Protein AF-A0A917KDD0-F1 (afdb_monomer)

Secondary structure (DSSP, 8-state):
--TTS------S-SSHHHHHHHHHHHHHHHHHHHHHHHHT--EEEEEEEETTTTEEEE---EE--TT-SS---STTSGGGG--TTEEEEEEEEEE--SEETTEEP-TTS--THHHHHHHHHT--EEEEETTSEEEEEE--SS-EE-TTT--EETT---EEEEEEE-----TT-GGGG---PPTTB--

Organism: NCBI:txid287609

Radius of gyration: 16.82 Å; Cα contacts (8 Å, |Δi|>4): 348; chains: 1; bounding box: 44×38×47 Å

Nearest PDB structures (foldseek):
  5ld9-assembly1_A  TM=6.126E-01  e=2.949E-02  Pyrococcus furiosus DSM 3638
  6y4l-assembly1_B  TM=5.083E-01  e=1.667E-01  Homo sapiens
  8s9s-assembly1_8  TM=5.183E-01  e=2.450E-01  Homo sapiens
  7ado-assembly1_H  TM=5.393E-01  e=4.653E-01  Homo sapiens
  4q60-assembly1_A  TM=4.392E-01  e=6.056E+00  Burkholderia multivorans ATCC 17616

Structure (mmCIF, N/CA/C/O backbone):
data_AF-A0A917KDD0-F1
#
_entry.id   AF-A0A917KDD0-F1
#
loop_
_atom_site.group_PDB
_atom_site.id
_atom_site.type_symbol
_atom_site.label_atom_id
_atom_site.label_alt_id
_atom_site.label_comp_id
_atom_site.label_asym_id
_atom_site.label_entity_id
_atom_site.label_seq_id
_atom_site.pdbx_PDB_ins_code
_atom_site.Cartn_x
_atom_site.Cartn_y
_atom_site.Cartn_z
_atom_site.occupancy
_atom_site.B_iso_or_equiv
_atom_site.auth_seq_id
_atom_site.auth_comp_id
_atom_site.auth_asym_id
_atom_site.auth_atom_id
_atom_site.pdbx_PDB_model_num
ATOM 1 N N . MET A 1 1 ? -19.609 -19.521 -15.985 1.00 36.41 1 MET A N 1
ATOM 2 C CA . MET A 1 1 ? -18.411 -19.112 -15.227 1.00 36.41 1 MET A CA 1
ATOM 3 C C . MET A 1 1 ? -17.885 -20.380 -14.592 1.00 36.41 1 MET A C 1
ATOM 5 O O . MET A 1 1 ? -18.627 -20.978 -13.831 1.00 36.41 1 MET A O 1
ATOM 9 N N . SER A 1 2 ? -16.738 -20.889 -15.033 1.00 34.19 2 SER A N 1
ATOM 10 C CA . SER A 1 2 ? -16.133 -22.084 -14.436 1.00 34.19 2 SER A CA 1
ATOM 11 C C . SER A 1 2 ? -15.295 -21.666 -13.234 1.00 34.19 2 SER A C 1
ATOM 13 O O . SER A 1 2 ? -14.430 -20.804 -13.367 1.00 34.19 2 SER A O 1
ATOM 15 N N . ASP A 1 3 ? -15.561 -22.290 -12.090 1.00 37.78 3 ASP A N 1
ATOM 16 C CA . ASP A 1 3 ? -14.946 -22.080 -10.770 1.00 37.78 3 ASP A CA 1
ATOM 17 C C . ASP A 1 3 ? -13.456 -22.495 -10.685 1.00 37.78 3 ASP A C 1
ATOM 19 O O . ASP A 1 3 ? -13.006 -22.997 -9.660 1.00 37.78 3 ASP A O 1
ATOM 23 N N . ALA A 1 4 ? -12.678 -22.335 -11.761 1.00 32.44 4 ALA A N 1
ATOM 24 C CA . ALA A 1 4 ? -11.347 -22.937 -11.892 1.00 32.44 4 ALA A CA 1
ATOM 25 C C . ALA A 1 4 ? -10.152 -21.966 -11.779 1.00 32.44 4 ALA A C 1
ATOM 27 O O . ALA A 1 4 ? -9.032 -22.446 -11.670 1.00 32.44 4 ALA A O 1
ATOM 28 N N . ASP A 1 5 ? -10.360 -20.643 -11.730 1.00 36.09 5 ASP A N 1
ATOM 29 C CA . ASP A 1 5 ? -9.251 -19.657 -11.724 1.00 36.09 5 ASP A CA 1
ATOM 30 C C . ASP A 1 5 ? -9.151 -18.806 -10.444 1.00 36.09 5 ASP A C 1
ATOM 32 O O . ASP A 1 5 ? -8.363 -17.862 -10.364 1.00 36.09 5 ASP A O 1
ATOM 36 N N . ALA A 1 6 ? -9.930 -19.125 -9.411 1.00 40.34 6 ALA A N 1
ATOM 37 C CA . ALA A 1 6 ? -9.736 -18.551 -8.086 1.00 40.34 6 ALA A CA 1
ATOM 38 C C . ALA A 1 6 ? -8.871 -19.509 -7.265 1.00 40.34 6 ALA A C 1
ATOM 4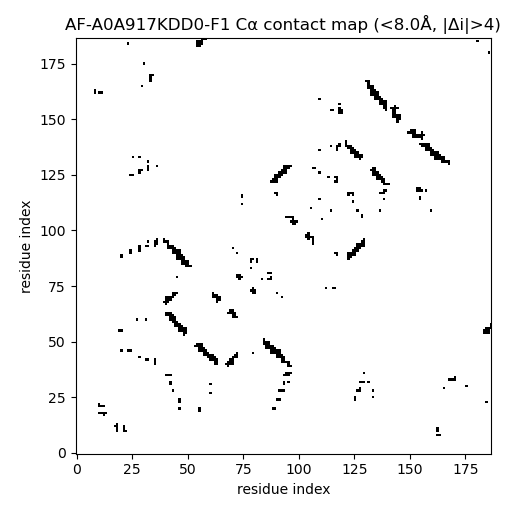0 O O . ALA A 1 6 ? -9.381 -20.294 -6.469 1.00 40.34 6 ALA A O 1
ATOM 41 N N . GLU A 1 7 ? -7.551 -19.443 -7.442 1.00 41.75 7 GLU A N 1
ATOM 42 C CA . GLU A 1 7 ? -6.644 -19.788 -6.347 1.00 41.75 7 GLU A CA 1
ATOM 43 C C . GLU A 1 7 ? -7.105 -18.925 -5.163 1.00 41.75 7 GLU A C 1
ATOM 45 O O . GLU A 1 7 ? -6.946 -17.701 -5.171 1.00 41.75 7 GLU A O 1
ATOM 50 N N . PHE A 1 8 ? -7.865 -19.521 -4.239 1.00 50.22 8 PHE A N 1
ATOM 51 C CA . PHE A 1 8 ? -8.518 -18.785 -3.165 1.00 50.22 8 PHE A CA 1
ATOM 52 C C . PHE A 1 8 ? -7.424 -18.213 -2.273 1.00 50.22 8 PHE A C 1
ATOM 54 O O . PHE A 1 8 ? -6.887 -18.902 -1.406 1.00 50.22 8 PHE A O 1
ATOM 61 N N . HIS A 1 9 ? -7.096 -16.945 -2.507 1.00 65.38 9 HIS A N 1
ATOM 62 C CA . HIS A 1 9 ? -6.247 -16.162 -1.632 1.00 65.38 9 HIS A CA 1
ATOM 63 C C . HIS A 1 9 ? -6.856 -16.183 -0.230 1.00 65.38 9 HIS A C 1
ATOM 65 O O . HIS A 1 9 ? -7.873 -15.532 0.023 1.00 65.38 9 HIS A O 1
ATOM 71 N N . GLN A 1 10 ? -6.274 -16.975 0.670 1.00 70.75 10 GLN A N 1
ATOM 72 C CA . GLN A 1 10 ? -6.624 -16.927 2.081 1.00 70.75 10 GLN A CA 1
ATOM 73 C C . GLN A 1 10 ? -5.976 -15.680 2.674 1.00 70.75 10 GLN A C 1
ATOM 75 O O . GLN A 1 10 ? -4.744 -15.578 2.629 1.00 70.75 10 GLN A O 1
ATOM 80 N N . PRO A 1 11 ? -6.766 -14.745 3.233 1.00 77.06 11 PRO A N 1
ATOM 81 C CA . PRO A 1 11 ? -6.194 -13.520 3.736 1.00 77.06 11 PRO A CA 1
ATOM 82 C C . PRO A 1 11 ? -5.139 -13.791 4.805 1.00 77.06 11 PRO A C 1
ATOM 84 O O . PRO A 1 11 ? -5.366 -14.593 5.711 1.00 77.06 11 PRO A O 1
ATOM 87 N N . LYS A 1 12 ? -4.003 -13.093 4.744 1.00 80.44 12 LYS A N 1
ATOM 88 C CA . LYS A 1 12 ? -2.999 -13.145 5.821 1.00 80.44 12 LYS A CA 1
ATOM 89 C C . LYS A 1 12 ? -3.454 -12.367 7.056 1.00 80.44 12 LYS A C 1
ATOM 91 O O . LYS A 1 12 ? -2.883 -12.501 8.133 1.00 80.44 12 LYS A O 1
ATOM 96 N N . ALA A 1 13 ? -4.483 -11.531 6.916 1.00 80.88 13 ALA A N 1
ATOM 97 C CA . ALA A 1 13 ? -5.017 -10.733 8.006 1.00 80.88 13 ALA A CA 1
ATOM 98 C C . ALA A 1 13 ? -5.809 -11.602 8.985 1.00 80.88 13 ALA A C 1
ATOM 100 O O . ALA A 1 13 ? -6.642 -12.409 8.586 1.00 80.88 13 ALA A O 1
ATOM 101 N N . THR A 1 14 ? -5.599 -11.374 10.279 1.00 82.25 14 THR A N 1
ATOM 102 C CA . THR A 1 14 ? -6.240 -12.144 11.356 1.00 82.25 14 THR A CA 1
ATOM 103 C C . THR A 1 14 ? -7.586 -11.566 11.800 1.00 82.25 14 THR A C 1
ATOM 105 O O . THR A 1 14 ? -8.304 -12.193 12.576 1.00 82.25 14 THR A O 1
ATOM 108 N N . THR A 1 15 ? -7.962 -10.380 11.307 1.00 85.94 15 THR A N 1
ATOM 109 C CA . THR A 1 15 ? -9.224 -9.702 11.640 1.00 85.94 15 THR A CA 1
ATOM 110 C C . THR A 1 15 ? -10.120 -9.542 10.414 1.00 85.94 15 THR A C 1
ATOM 112 O O . THR A 1 15 ? -9.649 -9.469 9.279 1.00 85.94 15 THR A O 1
ATOM 115 N N . LYS A 1 16 ? -11.437 -9.422 10.635 1.00 85.56 16 LYS A N 1
ATOM 116 C CA . LYS A 1 16 ? -12.408 -9.173 9.554 1.00 85.56 16 LYS A CA 1
ATOM 117 C C . LYS A 1 16 ? -12.161 -7.835 8.843 1.00 85.56 16 LYS A C 1
ATOM 119 O O . LYS A 1 16 ? -12.331 -7.762 7.630 1.00 85.56 16 LYS A O 1
ATOM 124 N N . GLU A 1 17 ? -11.767 -6.790 9.577 1.00 89.12 17 GLU A N 1
ATOM 125 C CA . GLU A 1 17 ? -11.371 -5.498 8.990 1.00 89.12 17 GLU A CA 1
ATOM 126 C C . GLU A 1 17 ? -10.109 -5.667 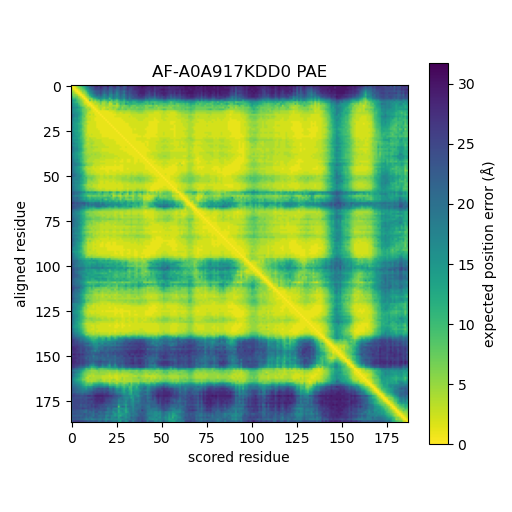8.140 1.00 89.12 17 GLU A C 1
ATOM 128 O O . GLU A 1 17 ? -10.120 -5.315 6.963 1.00 89.12 17 GLU A O 1
ATOM 133 N N . GLY A 1 18 ? -9.070 -6.305 8.685 1.00 88.19 18 GLY A N 1
ATOM 134 C CA . GLY A 1 18 ? -7.823 -6.542 7.963 1.00 88.19 18 GLY A CA 1
ATOM 135 C C . GLY A 1 18 ? -8.015 -7.373 6.691 1.00 88.19 18 GLY A C 1
ATOM 136 O O . GLY A 1 18 ? -7.420 -7.059 5.667 1.00 88.19 18 GLY A O 1
ATOM 137 N N . ALA A 1 19 ? -8.897 -8.377 6.705 1.00 87.38 19 ALA A N 1
ATOM 138 C CA . ALA A 1 19 ? -9.204 -9.166 5.512 1.00 87.38 19 ALA A CA 1
ATOM 139 C C . ALA A 1 19 ? -9.875 -8.325 4.410 1.00 87.38 19 ALA A C 1
ATOM 141 O O . ALA A 1 19 ? -9.581 -8.503 3.229 1.00 87.38 19 ALA A O 1
ATOM 142 N N . ARG A 1 20 ? -10.747 -7.375 4.783 1.00 89.50 20 ARG A N 1
ATOM 143 C CA . ARG A 1 20 ? -11.353 -6.429 3.828 1.00 89.50 20 ARG A CA 1
ATOM 144 C C . ARG A 1 20 ? -10.323 -5.446 3.275 1.00 89.50 20 ARG A C 1
ATOM 146 O O . ARG A 1 20 ? -10.362 -5.150 2.086 1.00 89.50 20 ARG A O 1
ATOM 153 N N . VAL A 1 21 ? -9.414 -4.964 4.121 1.00 92.44 21 VAL A N 1
ATOM 154 C CA . VAL A 1 21 ? -8.313 -4.076 3.723 1.00 92.44 21 VAL A CA 1
ATOM 155 C C . VAL A 1 21 ? -7.376 -4.780 2.741 1.00 92.44 21 VAL A C 1
ATOM 157 O O . VAL A 1 21 ? -7.074 -4.226 1.690 1.00 92.44 21 VAL A O 1
ATOM 160 N N . GLU A 1 22 ? -6.980 -6.019 3.027 1.00 92.38 22 GLU A N 1
ATOM 161 C CA . GLU A 1 22 ? -6.133 -6.809 2.130 1.00 92.38 22 GLU A CA 1
ATOM 162 C C . GLU A 1 22 ? -6.819 -7.084 0.787 1.00 92.38 22 GLU A C 1
ATOM 164 O O . GLU A 1 22 ? -6.211 -6.911 -0.268 1.00 92.38 22 GLU A O 1
ATOM 169 N N . ALA A 1 23 ? -8.107 -7.440 0.800 1.00 88.50 23 ALA A N 1
ATOM 170 C CA . ALA A 1 23 ? -8.878 -7.613 -0.428 1.00 88.50 23 ALA A CA 1
ATOM 171 C C . ALA A 1 23 ? -8.951 -6.315 -1.254 1.00 88.50 23 ALA A C 1
ATOM 173 O O . ALA A 1 23 ? -8.828 -6.363 -2.480 1.00 88.50 23 ALA A O 1
ATOM 174 N N . ALA A 1 24 ? -9.108 -5.160 -0.598 1.00 89.94 24 ALA A N 1
ATOM 175 C CA . ALA A 1 24 ? -9.089 -3.855 -1.253 1.00 89.94 24 ALA A CA 1
ATOM 176 C C . ALA A 1 24 ? -7.714 -3.541 -1.864 1.00 89.94 24 ALA A C 1
ATOM 178 O O . ALA A 1 24 ? -7.652 -3.113 -3.015 1.00 89.94 24 ALA A O 1
ATOM 179 N N . ALA A 1 25 ? -6.622 -3.806 -1.139 1.00 92.56 25 ALA A N 1
ATOM 180 C CA . ALA A 1 25 ? -5.258 -3.606 -1.625 1.00 92.56 25 ALA A CA 1
ATOM 181 C C . ALA A 1 25 ? -4.950 -4.491 -2.836 1.00 92.56 25 ALA A C 1
ATOM 183 O O . ALA A 1 25 ? -4.489 -3.994 -3.863 1.00 92.56 25 ALA A O 1
ATOM 184 N N . ILE A 1 26 ? -5.281 -5.784 -2.753 1.00 90.00 26 ILE A N 1
ATOM 185 C CA . ILE A 1 26 ? -5.147 -6.716 -3.874 1.00 90.00 26 ILE A CA 1
ATOM 186 C C . ILE A 1 26 ? -5.944 -6.208 -5.069 1.00 90.00 26 ILE A C 1
ATOM 188 O O . ILE A 1 26 ? -5.407 -6.124 -6.169 1.00 90.00 26 ILE A O 1
ATOM 192 N N . PHE A 1 27 ? -7.211 -5.842 -4.870 1.00 87.00 27 PHE A N 1
ATOM 193 C CA . PHE A 1 27 ? -8.038 -5.309 -5.945 1.00 87.00 27 PHE A CA 1
ATOM 194 C C . PHE A 1 27 ? -7.376 -4.091 -6.599 1.00 87.00 27 PHE A C 1
ATOM 196 O O . PHE A 1 27 ? -7.167 -4.097 -7.807 1.00 87.00 27 PHE A O 1
ATOM 203 N N . LEU A 1 28 ? -6.986 -3.085 -5.821 1.00 89.62 28 LEU A N 1
ATOM 204 C CA . LEU A 1 28 ? -6.342 -1.866 -6.310 1.00 89.62 28 LEU A CA 1
ATOM 205 C C . LEU A 1 28 ? -5.076 -2.156 -7.121 1.00 89.62 28 LEU A C 1
ATOM 207 O O . LEU A 1 28 ? -4.980 -1.753 -8.280 1.00 89.62 28 LEU A O 1
ATOM 211 N N . LEU A 1 29 ? -4.148 -2.918 -6.545 1.00 90.88 29 LEU A N 1
ATOM 212 C CA . LEU A 1 29 ? -2.859 -3.244 -7.150 1.00 90.88 29 LEU A CA 1
ATOM 213 C C . LEU A 1 29 ? -3.002 -4.023 -8.462 1.00 90.88 29 LEU A C 1
ATOM 215 O O . LEU A 1 29 ? -2.351 -3.690 -9.455 1.00 90.88 29 LEU A O 1
ATOM 219 N N . ARG A 1 30 ? -3.916 -5.002 -8.501 1.00 86.81 30 ARG A N 1
ATOM 220 C CA . ARG A 1 30 ? -4.221 -5.790 -9.708 1.00 86.81 30 ARG A CA 1
ATOM 221 C C . ARG A 1 30 ? -4.627 -4.925 -10.894 1.00 86.81 30 ARG A C 1
ATOM 223 O O . ARG A 1 30 ? -4.324 -5.280 -12.029 1.00 86.81 30 ARG A O 1
ATOM 230 N N . HIS A 1 31 ? -5.322 -3.819 -10.641 1.00 83.62 31 HIS A N 1
ATOM 231 C CA . HIS A 1 31 ? -5.842 -2.964 -11.705 1.00 83.62 31 HIS A CA 1
ATOM 232 C C . HIS A 1 31 ? -4.815 -1.951 -12.210 1.00 83.62 31 HIS A C 1
ATOM 234 O O . HIS A 1 31 ? -4.899 -1.544 -13.364 1.00 83.62 31 HIS A O 1
ATOM 240 N N . ILE A 1 32 ? -3.845 -1.552 -11.385 1.00 87.19 32 ILE A N 1
ATOM 241 C CA . ILE A 1 32 ? -2.917 -0.466 -11.730 1.00 87.19 32 ILE A CA 1
ATOM 242 C C . ILE A 1 32 ? -1.544 -0.947 -12.198 1.00 87.19 32 ILE A C 1
ATOM 244 O O . ILE A 1 32 ? -0.877 -0.219 -12.932 1.00 87.19 32 ILE A O 1
ATOM 248 N N . ILE A 1 33 ? -1.121 -2.167 -11.841 1.00 87.44 33 ILE A N 1
ATOM 249 C CA . ILE A 1 33 ? 0.246 -2.637 -12.117 1.00 87.44 33 ILE A CA 1
ATOM 250 C C . ILE A 1 33 ? 0.587 -2.666 -13.614 1.00 87.44 33 ILE A C 1
ATOM 252 O O . ILE A 1 33 ? 1.689 -2.290 -14.003 1.00 87.44 33 ILE A O 1
ATOM 256 N N . ALA A 1 34 ? -0.362 -3.034 -14.481 1.00 83.94 34 ALA A N 1
ATOM 257 C CA . ALA A 1 34 ? -0.132 -3.060 -15.926 1.00 83.94 34 ALA A CA 1
ATOM 258 C C . ALA A 1 34 ? 0.172 -1.660 -16.491 1.00 83.94 34 ALA A C 1
ATOM 260 O O . ALA A 1 34 ? 1.058 -1.509 -17.336 1.00 83.94 34 ALA A O 1
ATOM 261 N N . TRP A 1 35 ? -0.525 -0.628 -16.002 1.00 84.44 35 TRP A N 1
ATOM 262 C CA . TRP A 1 35 ? -0.248 0.761 -16.372 1.00 84.44 35 TRP A CA 1
ATOM 263 C C . TRP A 1 35 ? 1.035 1.276 -15.742 1.00 84.44 35 TRP A C 1
ATOM 265 O O . TRP A 1 35 ? 1.835 1.887 -16.441 1.00 84.44 35 TRP A O 1
ATOM 275 N N . SER A 1 36 ? 1.266 0.964 -14.468 1.00 87.44 36 SER A N 1
ATOM 276 C CA . SER A 1 36 ? 2.494 1.310 -13.757 1.00 87.44 36 SER A CA 1
ATOM 277 C C . SER A 1 36 ? 3.743 0.820 -14.495 1.00 87.44 36 SER A C 1
ATOM 279 O O . SER A 1 36 ? 4.656 1.604 -14.747 1.00 87.44 36 SER A O 1
ATOM 281 N N . VAL A 1 37 ? 3.752 -0.443 -14.938 1.00 85.44 37 VAL A N 1
ATOM 282 C CA . VAL A 1 37 ? 4.857 -1.032 -15.716 1.00 85.44 37 VAL A CA 1
ATOM 283 C C . VAL A 1 37 ? 4.990 -0.377 -17.092 1.00 85.44 37 VAL A C 1
ATOM 285 O O . VAL A 1 37 ? 6.102 -0.091 -17.530 1.00 85.44 37 VAL A O 1
ATOM 288 N N . LYS A 1 38 ? 3.871 -0.113 -17.780 1.00 84.12 38 LYS A N 1
ATOM 289 C CA . LYS A 1 38 ? 3.885 0.540 -19.099 1.00 84.12 38 LYS A CA 1
ATOM 290 C C . LYS A 1 38 ? 4.447 1.961 -19.027 1.00 84.12 38 LYS A C 1
ATOM 292 O O . LYS A 1 38 ? 5.205 2.359 -19.905 1.00 84.12 38 LYS A O 1
ATOM 297 N N . GLU A 1 39 ? 4.039 2.723 -18.018 1.00 84.44 39 GLU A N 1
ATOM 298 C CA . GLU A 1 39 ? 4.473 4.106 -17.819 1.00 84.44 39 GLU A CA 1
ATOM 299 C C . GLU A 1 39 ? 5.813 4.225 -17.103 1.00 84.44 39 GLU A C 1
ATOM 301 O O . GLU A 1 39 ? 6.372 5.319 -17.086 1.00 84.44 39 GLU A O 1
ATOM 306 N N . GLN A 1 40 ? 6.320 3.129 -16.531 1.00 84.19 40 GLN A N 1
ATOM 307 C CA . GLN A 1 40 ? 7.518 3.128 -15.697 1.00 84.19 40 GLN A CA 1
ATOM 308 C C . GLN A 1 40 ? 7.397 4.083 -14.494 1.00 84.19 40 GLN A C 1
ATOM 310 O O . GLN A 1 40 ? 8.350 4.763 -14.123 1.00 84.19 40 GLN A O 1
ATOM 315 N N . LYS A 1 41 ? 6.207 4.144 -13.883 1.00 86.12 41 LYS A N 1
ATOM 316 C CA . LYS A 1 41 ? 5.888 5.037 -12.756 1.00 86.12 41 LYS A CA 1
ATOM 317 C C . LYS A 1 41 ? 5.167 4.301 -11.654 1.00 86.12 41 LYS A C 1
ATOM 319 O O . LYS A 1 41 ? 4.269 3.506 -11.936 1.00 86.12 41 LYS A O 1
ATOM 324 N N . GLU A 1 42 ? 5.514 4.587 -10.408 1.00 88.12 42 GLU A N 1
ATOM 325 C CA . GLU A 1 42 ? 4.753 4.070 -9.283 1.00 88.12 42 GLU A CA 1
ATOM 326 C C . GLU A 1 42 ? 3.361 4.708 -9.216 1.00 88.12 42 GLU A C 1
ATOM 328 O O . GLU A 1 42 ? 3.171 5.906 -9.457 1.00 88.12 42 GLU A O 1
ATOM 333 N N . TYR A 1 43 ? 2.388 3.882 -8.854 1.00 90.62 43 TYR A N 1
ATOM 334 C CA . TYR A 1 43 ? 1.041 4.280 -8.492 1.00 90.62 43 TYR A CA 1
ATOM 335 C C . TYR A 1 43 ? 0.721 3.721 -7.120 1.00 90.62 43 TYR A C 1
ATOM 337 O O . TYR A 1 43 ? 1.138 2.612 -6.798 1.00 90.62 43 TYR A O 1
ATOM 345 N N . GLY A 1 44 ? -0.059 4.449 -6.333 1.00 91.88 44 GLY A N 1
ATOM 346 C CA . GLY A 1 44 ? -0.380 4.026 -4.978 1.00 91.88 44 GLY A CA 1
ATOM 347 C C . GLY A 1 44 ? -1.418 4.893 -4.294 1.00 91.88 44 GLY A C 1
ATOM 348 O O . GLY A 1 44 ? -2.076 5.726 -4.914 1.00 91.88 44 GLY A O 1
ATOM 349 N N . GLY A 1 45 ? -1.581 4.691 -2.997 1.00 92.88 45 GLY A N 1
ATOM 350 C CA . GLY A 1 45 ? -2.472 5.489 -2.172 1.00 92.88 45 GLY A CA 1
ATOM 351 C C . GLY A 1 45 ? -2.676 4.887 -0.792 1.00 92.88 45 GLY A C 1
ATOM 352 O O . GLY A 1 45 ? -1.970 3.975 -0.362 1.00 92.88 45 GLY A O 1
ATOM 353 N N . VAL A 1 46 ? -3.686 5.405 -0.105 1.00 94.38 46 VAL A N 1
ATOM 354 C CA . VAL A 1 46 ? -4.046 5.023 1.258 1.00 94.38 46 VAL A CA 1
ATOM 355 C C . VAL A 1 46 ? -5.437 4.413 1.248 1.00 94.38 46 VAL A C 1
ATOM 357 O O . VAL A 1 46 ? -6.364 4.974 0.664 1.00 94.38 46 VAL A O 1
ATOM 360 N N . ILE A 1 47 ? -5.580 3.268 1.908 1.00 95.62 47 ILE A N 1
ATOM 361 C CA . ILE A 1 47 ? -6.864 2.645 2.228 1.00 95.62 47 ILE A CA 1
ATOM 362 C C . ILE A 1 47 ? -7.266 3.139 3.613 1.00 95.62 47 ILE A C 1
ATOM 364 O O . ILE A 1 47 ? -6.466 3.088 4.548 1.00 95.62 47 ILE A O 1
ATOM 368 N N . TYR A 1 48 ? -8.496 3.615 3.761 1.00 94.88 48 TYR A N 1
ATOM 369 C CA . TYR A 1 48 ? -8.969 4.257 4.980 1.00 94.88 48 TYR A CA 1
ATOM 370 C C . TYR A 1 48 ? -10.405 3.867 5.328 1.00 94.88 48 TYR A C 1
ATOM 372 O O . TYR A 1 48 ? -11.185 3.461 4.469 1.00 94.88 48 TYR A O 1
ATOM 380 N N . LEU A 1 49 ? -10.751 4.008 6.605 1.00 94.94 49 LEU A N 1
ATOM 381 C CA . LEU A 1 49 ? -12.119 3.987 7.103 1.00 94.94 49 LEU A CA 1
ATOM 382 C C . LEU A 1 49 ? -12.661 5.415 7.076 1.00 94.94 49 LEU A C 1
ATOM 384 O O . LEU A 1 49 ? -12.143 6.278 7.786 1.00 94.94 49 LEU A O 1
ATOM 388 N N . ASP A 1 50 ? -13.706 5.659 6.297 1.00 92.62 50 ASP A N 1
ATOM 389 C CA . ASP A 1 50 ? -14.514 6.866 6.436 1.00 92.62 50 ASP A CA 1
ATOM 390 C C . ASP A 1 50 ? -15.382 6.723 7.692 1.00 92.62 50 ASP A C 1
ATOM 392 O O . ASP A 1 50 ? -16.262 5.865 7.764 1.00 92.62 50 ASP A O 1
ATOM 396 N N . THR A 1 51 ? -15.113 7.532 8.718 1.00 90.88 51 THR A N 1
ATOM 397 C CA . THR A 1 51 ? -15.791 7.413 10.016 1.00 90.88 51 THR A CA 1
ATOM 398 C C . THR A 1 51 ? -17.226 7.926 9.981 1.00 90.88 51 THR A C 1
ATOM 400 O O . THR A 1 51 ? -18.008 7.561 10.857 1.00 90.88 51 THR A O 1
ATOM 403 N N . ALA A 1 52 ? -17.594 8.729 8.977 1.00 89.25 52 ALA A N 1
ATOM 404 C CA . ALA A 1 52 ? -18.958 9.217 8.817 1.00 89.25 52 ALA A CA 1
ATOM 405 C C . ALA A 1 52 ? -19.883 8.133 8.244 1.00 89.25 52 ALA A C 1
ATOM 407 O O . ALA A 1 52 ? -21.027 8.008 8.680 1.00 89.25 52 ALA A O 1
ATOM 408 N N . SER A 1 53 ? -19.389 7.344 7.286 1.00 89.44 53 SER A N 1
ATOM 409 C CA . SER A 1 53 ? -20.156 6.282 6.617 1.00 89.44 53 SER A CA 1
ATOM 410 C C . SER A 1 53 ? -19.902 4.879 7.185 1.00 89.44 53 SER A C 1
ATOM 412 O O . SER A 1 53 ? -20.732 3.987 7.025 1.00 89.44 53 SER A O 1
ATOM 414 N N . GLY A 1 54 ? -18.772 4.664 7.865 1.00 88.56 54 GLY A N 1
ATOM 415 C CA . GLY A 1 54 ? -18.312 3.341 8.298 1.00 88.56 54 GLY A CA 1
ATOM 416 C C . GLY A 1 54 ? -17.749 2.484 7.155 1.00 88.56 54 GLY A C 1
ATOM 417 O O . GLY A 1 54 ? -17.571 1.272 7.316 1.00 88.56 54 GLY A O 1
ATOM 418 N N . GLU A 1 55 ? -17.489 3.085 5.994 1.00 90.44 55 GLU A N 1
ATOM 419 C CA . GLU A 1 55 ? -17.038 2.391 4.789 1.00 90.44 55 GLU A CA 1
ATOM 420 C C . GLU A 1 55 ? -15.514 2.388 4.654 1.00 90.44 55 GLU A C 1
ATOM 422 O O . GLU A 1 55 ? -14.832 3.341 5.030 1.00 90.44 55 GLU A O 1
ATOM 427 N N . ILE A 1 56 ? -14.977 1.314 4.067 1.00 90.62 56 ILE A N 1
ATOM 428 C CA . ILE A 1 56 ? -13.567 1.250 3.671 1.00 90.62 56 ILE A CA 1
ATOM 429 C C . ILE A 1 56 ? -13.455 1.811 2.254 1.00 90.62 56 ILE A C 1
ATOM 431 O O . ILE A 1 56 ? -14.117 1.318 1.339 1.00 90.62 56 ILE A O 1
ATOM 435 N N . ARG A 1 57 ? -12.607 2.824 2.082 1.00 91.25 57 ARG A N 1
ATOM 436 C CA . ARG A 1 57 ? -12.369 3.543 0.825 1.00 91.25 57 ARG A CA 1
ATOM 437 C C . ARG A 1 57 ? -10.869 3.712 0.577 1.00 91.25 57 ARG A C 1
ATOM 439 O O . ARG A 1 57 ? -10.054 3.314 1.409 1.00 91.25 57 ARG A O 1
ATOM 446 N N . ALA A 1 58 ? -10.490 4.294 -0.559 1.00 90.25 58 ALA A N 1
ATOM 447 C CA . ALA A 1 58 ? -9.104 4.669 -0.837 1.00 90.25 58 ALA A CA 1
ATOM 448 C C . ALA A 1 58 ? -9.010 5.978 -1.640 1.00 90.25 58 ALA A C 1
ATOM 450 O O . ALA A 1 58 ? -9.927 6.317 -2.381 1.00 90.25 58 ALA A O 1
ATOM 451 N N . ASN A 1 59 ? -7.918 6.735 -1.470 1.00 81.75 59 ASN A N 1
ATOM 452 C CA . ASN A 1 59 ? -7.721 8.071 -2.070 1.00 81.75 59 ASN A CA 1
ATOM 453 C C . ASN A 1 59 ? -6.881 8.054 -3.365 1.00 81.75 59 ASN A C 1
ATOM 455 O O . ASN A 1 59 ? -6.366 9.089 -3.780 1.00 81.75 59 ASN A O 1
ATOM 459 N N . GLY A 1 60 ? -6.724 6.884 -3.986 1.00 75.31 60 GLY A N 1
ATOM 460 C CA . GLY A 1 60 ? -5.881 6.672 -5.162 1.00 75.31 60 GLY A CA 1
ATOM 461 C C . GLY A 1 60 ? -6.586 5.897 -6.286 1.00 75.31 60 GLY A C 1
ATOM 462 O O . GLY A 1 60 ? -7.773 5.591 -6.165 1.00 75.31 60 GLY A O 1
ATOM 463 N N . PRO A 1 61 ? -5.862 5.558 -7.367 1.00 74.31 61 PRO A N 1
ATOM 464 C CA . PRO A 1 61 ? -4.404 5.605 -7.443 1.00 74.31 61 PRO A CA 1
ATOM 465 C C . PRO A 1 61 ? -3.859 7.015 -7.719 1.00 74.31 61 PRO A C 1
ATOM 467 O O . PRO A 1 61 ? -4.149 7.62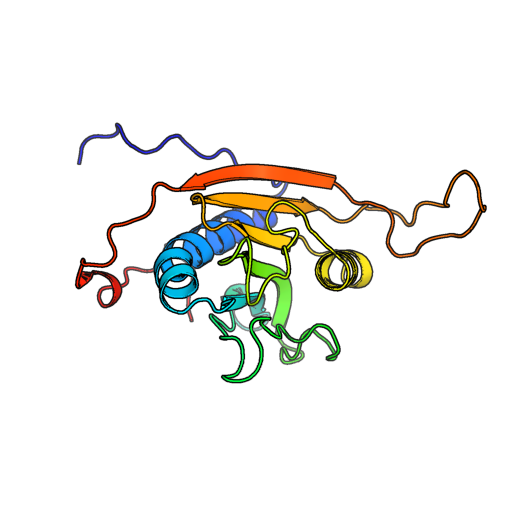6 -8.745 1.00 74.31 61 PRO A O 1
ATOM 470 N N . LEU A 1 62 ? -3.029 7.508 -6.803 1.00 81.19 62 LEU A N 1
ATOM 471 C CA . LEU A 1 62 ? -2.107 8.616 -7.029 1.00 81.19 62 LEU A CA 1
ATOM 472 C C . LEU A 1 62 ? -0.971 8.113 -7.925 1.00 81.19 62 LEU A C 1
ATOM 474 O O . LEU A 1 62 ? -0.567 6.957 -7.802 1.00 81.19 62 LEU A O 1
ATOM 478 N N . SER A 1 63 ? -0.452 8.960 -8.808 1.00 80.06 63 SER A N 1
ATOM 479 C CA . SER A 1 63 ? 0.700 8.635 -9.654 1.00 80.06 63 SER A CA 1
ATOM 480 C C . SER A 1 63 ? 1.928 9.419 -9.219 1.00 80.06 63 SER A C 1
ATOM 482 O O . SER A 1 63 ? 1.812 10.569 -8.784 1.00 80.06 63 SER A O 1
ATOM 484 N N . ALA A 1 64 ? 3.109 8.846 -9.427 1.00 76.00 64 ALA A N 1
ATOM 485 C CA . ALA A 1 64 ? 4.352 9.602 -9.371 1.00 76.00 64 ALA A CA 1
ATOM 486 C C . ALA A 1 64 ? 4.302 10.828 -10.314 1.00 76.00 64 ALA A C 1
ATOM 488 O O . ALA A 1 64 ? 3.649 10.807 -11.368 1.00 76.00 64 ALA A O 1
ATOM 489 N N . THR A 1 65 ? 4.943 11.932 -9.920 1.00 69.12 65 THR A N 1
ATOM 490 C CA . THR A 1 65 ? 5.009 13.140 -10.761 1.00 69.12 65 THR A CA 1
ATOM 491 C C . THR A 1 65 ? 5.906 12.892 -11.972 1.00 69.12 65 THR A C 1
ATOM 493 O O . THR A 1 65 ? 6.749 12.013 -11.958 1.00 69.12 65 THR A O 1
ATOM 496 N N . THR A 1 66 ? 5.788 13.665 -13.052 1.00 56.97 66 THR A N 1
ATOM 497 C CA . THR A 1 66 ? 6.557 13.411 -14.292 1.00 56.97 66 THR A CA 1
ATOM 498 C C . THR A 1 66 ? 8.084 13.421 -14.138 1.00 56.97 66 THR A C 1
ATOM 500 O O . THR A 1 66 ? 8.771 12.930 -15.026 1.00 56.97 66 THR A O 1
ATOM 503 N N . SER A 1 67 ? 8.620 13.986 -13.054 1.00 58.12 67 SER A N 1
ATOM 504 C CA . SER A 1 67 ? 10.056 14.022 -12.745 1.00 58.12 67 SER A CA 1
ATOM 505 C C . SER A 1 67 ? 10.492 13.016 -11.674 1.00 58.12 67 SER A C 1
ATOM 507 O O . SER A 1 67 ? 11.678 12.959 -11.358 1.00 58.12 67 SER A O 1
ATOM 509 N N . ALA A 1 68 ? 9.558 12.272 -11.080 1.00 63.94 68 ALA A N 1
ATOM 510 C CA . ALA A 1 68 ? 9.829 11.285 -10.045 1.00 63.94 68 ALA A CA 1
ATOM 511 C C . ALA A 1 68 ? 9.202 9.952 -10.443 1.00 63.94 68 ALA A C 1
ATOM 513 O O . ALA A 1 68 ? 8.090 9.908 -10.953 1.00 63.94 68 ALA A O 1
ATOM 514 N N . ASN A 1 69 ? 9.890 8.852 -10.169 1.00 73.44 69 ASN A N 1
ATOM 515 C CA . ASN A 1 69 ? 9.290 7.536 -10.375 1.00 73.44 69 ASN A CA 1
ATOM 516 C C . ASN A 1 69 ? 8.566 7.034 -9.136 1.00 73.44 69 ASN A C 1
ATOM 518 O O . ASN A 1 69 ? 7.786 6.103 -9.261 1.00 73.44 69 ASN A O 1
ATOM 522 N N . THR A 1 70 ? 8.785 7.669 -7.984 1.00 79.19 70 THR A N 1
ATOM 523 C CA . THR A 1 70 ? 8.204 7.287 -6.701 1.00 79.19 70 THR A CA 1
ATOM 524 C C . THR A 1 70 ? 6.876 7.989 -6.455 1.00 79.19 70 THR A C 1
ATOM 526 O O . THR A 1 70 ? 6.723 9.190 -6.715 1.00 79.19 70 THR A O 1
ATOM 529 N N . VAL A 1 71 ? 5.893 7.244 -5.950 1.00 84.75 71 VAL A N 1
ATOM 530 C CA . VAL A 1 71 ? 4.600 7.822 -5.577 1.00 84.75 71 VAL A CA 1
ATOM 531 C C . VAL A 1 71 ? 4.677 8.413 -4.172 1.00 84.75 71 VAL 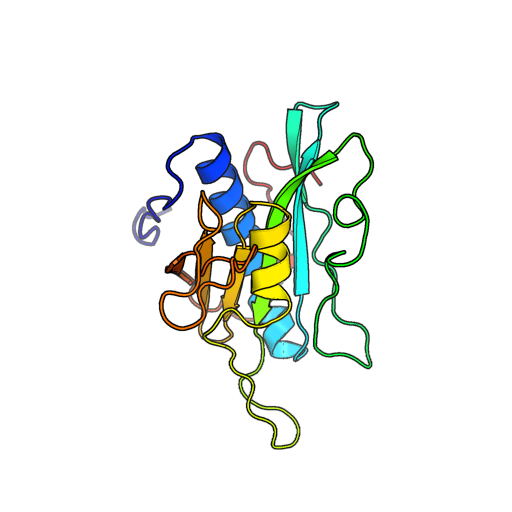A C 1
ATOM 533 O O . VAL A 1 71 ? 5.243 7.836 -3.246 1.00 84.75 71 VAL A O 1
ATOM 536 N N . TYR A 1 72 ? 4.086 9.591 -3.995 1.00 86.31 72 TYR A N 1
ATOM 537 C CA . TYR A 1 72 ? 3.920 10.192 -2.679 1.00 86.31 72 TYR A CA 1
ATOM 538 C C . TYR A 1 72 ? 2.513 9.889 -2.159 1.00 86.31 72 TYR A C 1
ATOM 540 O O . TYR A 1 72 ? 1.526 10.356 -2.724 1.00 86.31 72 TYR A O 1
ATOM 548 N N . VAL A 1 73 ? 2.424 9.112 -1.079 1.00 85.69 73 VAL A N 1
ATOM 549 C CA . VAL A 1 73 ? 1.152 8.682 -0.464 1.00 85.69 73 VAL A CA 1
ATOM 550 C C . VAL A 1 73 ? 0.843 9.438 0.832 1.00 85.69 73 VAL A C 1
ATOM 552 O O . VAL A 1 73 ? 0.054 8.978 1.652 1.00 85.69 73 VAL A O 1
ATOM 555 N N . GLY A 1 74 ? 1.480 10.594 1.046 1.00 83.50 74 GLY A N 1
ATOM 556 C CA . GLY A 1 74 ? 1.278 11.404 2.250 1.00 83.50 74 GLY A CA 1
ATOM 557 C C . GLY A 1 74 ? 2.183 11.015 3.420 1.00 83.50 74 GLY A C 1
ATOM 558 O O . GLY A 1 74 ? 1.893 11.372 4.559 1.00 83.50 74 GLY A O 1
ATOM 559 N N . GLN A 1 75 ? 3.291 10.296 3.194 1.00 81.75 75 GLN A N 1
ATOM 560 C CA . GLN A 1 75 ? 4.148 9.767 4.268 1.00 81.75 75 GLN A CA 1
ATOM 561 C C . GLN A 1 75 ? 4.660 10.820 5.262 1.00 81.75 75 GLN A C 1
ATOM 563 O O . GLN A 1 75 ? 4.886 10.489 6.430 1.00 81.75 75 GLN A O 1
ATOM 568 N N . ASN A 1 76 ? 4.790 12.079 4.835 1.00 82.00 76 ASN A N 1
ATOM 569 C CA . ASN A 1 76 ? 5.231 13.200 5.671 1.00 82.00 76 ASN A CA 1
ATOM 570 C C . ASN A 1 76 ? 4.074 14.092 6.155 1.00 82.00 76 ASN A C 1
ATOM 572 O O . ASN A 1 76 ? 4.307 15.058 6.876 1.00 82.00 76 ASN A O 1
ATOM 576 N N . GLU A 1 77 ? 2.835 13.777 5.781 1.00 84.56 77 GLU A N 1
ATOM 577 C CA . GLU A 1 77 ? 1.649 14.524 6.181 1.00 84.56 77 GLU A CA 1
ATOM 578 C C . GLU A 1 77 ? 0.993 13.945 7.432 1.00 84.56 77 GLU A C 1
ATOM 580 O O . GLU A 1 77 ? 1.007 12.732 7.704 1.00 84.56 77 GLU A O 1
ATOM 585 N N . VAL A 1 78 ? 0.354 14.848 8.181 1.00 83.56 78 VAL A N 1
ATOM 586 C CA . VAL A 1 78 ? -0.563 14.482 9.258 1.00 83.56 78 VAL A CA 1
ATOM 587 C C . VAL A 1 78 ? -1.646 13.588 8.667 1.00 83.56 78 VAL A C 1
ATOM 589 O O . VAL A 1 78 ? -2.223 13.904 7.630 1.00 83.56 78 VAL A O 1
ATOM 592 N N . ASN A 1 79 ? -1.897 12.452 9.319 1.00 87.38 79 ASN A N 1
ATOM 593 C CA . ASN A 1 79 ? -2.921 11.493 8.905 1.00 87.38 79 ASN A CA 1
ATOM 594 C C . ASN A 1 79 ? -2.801 11.012 7.438 1.00 87.38 79 ASN A C 1
ATOM 596 O O . ASN A 1 79 ? -3.805 10.686 6.815 1.00 87.38 79 ASN A O 1
ATOM 600 N N . LEU A 1 80 ? -1.586 10.983 6.869 1.00 88.50 80 LEU A N 1
ATOM 601 C CA . LEU A 1 80 ? -1.343 10.641 5.455 1.00 88.50 80 LEU A CA 1
ATOM 602 C C . LEU A 1 80 ? -2.067 11.551 4.445 1.00 88.50 80 LEU A C 1
ATOM 604 O O . LEU A 1 80 ? -2.429 11.111 3.356 1.00 88.50 80 LEU A O 1
ATOM 608 N N . GLY A 1 81 ? -2.328 12.805 4.819 1.00 88.19 81 GLY A N 1
ATOM 609 C CA . GLY A 1 81 ? -3.074 13.748 3.982 1.00 88.19 81 GLY A CA 1
ATOM 610 C C . GLY A 1 81 ? -4.585 13.506 3.971 1.00 88.19 81 GLY A C 1
ATOM 611 O O . GLY A 1 81 ? -5.324 14.207 3.280 1.00 88.19 81 GLY A O 1
ATOM 612 N N . LEU A 1 82 ? -5.072 12.533 4.748 1.00 90.31 82 LEU A N 1
ATOM 613 C CA . LEU A 1 82 ? -6.498 12.273 4.892 1.00 90.31 82 LEU A CA 1
ATOM 614 C C . LEU A 1 82 ? -7.145 13.282 5.862 1.00 90.31 82 LEU A C 1
ATOM 616 O O . LEU A 1 82 ? -6.564 13.595 6.909 1.00 90.31 82 LEU A O 1
ATOM 620 N N . PRO A 1 83 ? -8.380 13.742 5.591 1.00 91.94 83 PRO A N 1
ATOM 621 C CA . PRO A 1 83 ? -9.192 14.486 6.551 1.00 91.94 83 PRO A CA 1
ATOM 622 C C . PRO A 1 83 ? -9.315 13.775 7.905 1.00 91.94 83 PRO A C 1
ATOM 624 O O . PRO A 1 83 ? -9.290 12.551 7.981 1.00 91.94 83 PRO A O 1
ATOM 627 N N . ALA A 1 84 ? -9.548 14.529 8.983 1.00 91.62 84 ALA A N 1
ATOM 628 C CA . ALA A 1 84 ? -9.693 13.970 10.335 1.00 91.62 84 ALA A CA 1
ATOM 629 C C . ALA A 1 84 ? -10.876 12.986 10.488 1.00 91.62 84 ALA A C 1
ATOM 631 O O . ALA A 1 84 ? -10.906 12.187 11.421 1.00 91.62 84 ALA A O 1
ATOM 632 N N . THR A 1 85 ? -11.847 13.028 9.572 1.00 92.62 85 THR A N 1
ATOM 633 C CA . THR A 1 85 ? -12.968 12.077 9.487 1.00 92.62 85 THR A CA 1
ATOM 634 C C . THR A 1 85 ? -12.598 10.770 8.779 1.00 92.62 85 THR A C 1
ATOM 636 O O . THR A 1 85 ? -13.457 9.932 8.528 1.00 92.62 85 THR A O 1
ATOM 639 N N . GLN A 1 86 ? -11.332 10.580 8.418 1.00 94.31 86 GLN A N 1
ATOM 640 C CA . GLN A 1 86 ? -10.850 9.394 7.726 1.00 94.31 86 GLN A CA 1
ATOM 641 C C . GLN A 1 86 ? -9.675 8.807 8.500 1.00 94.31 86 GLN A C 1
ATOM 643 O O . GLN A 1 86 ? -8.692 9.490 8.784 1.00 94.31 86 GLN A O 1
ATOM 648 N N . ARG A 1 87 ? -9.783 7.527 8.862 1.00 94.56 87 ARG A N 1
ATOM 649 C CA . ARG A 1 87 ? -8.741 6.805 9.598 1.00 94.56 87 ARG A CA 1
ATOM 650 C C . ARG A 1 87 ? -7.961 5.911 8.634 1.00 94.56 87 ARG A C 1
ATOM 652 O O . ARG A 1 87 ? -8.572 5.004 8.070 1.00 94.56 87 ARG A O 1
ATOM 659 N N . PRO A 1 88 ? -6.645 6.097 8.457 1.00 94.75 88 PRO A N 1
ATOM 660 C CA . PRO A 1 88 ? -5.848 5.220 7.611 1.00 94.75 88 PRO A CA 1
ATOM 661 C C . PRO A 1 88 ? -5.842 3.794 8.171 1.00 94.75 88 PRO A C 1
ATOM 663 O O . PRO A 1 88 ? -5.720 3.586 9.379 1.00 94.75 88 PRO A O 1
ATOM 666 N N . LEU A 1 89 ? -5.997 2.820 7.278 1.00 94.94 89 LEU A N 1
ATOM 667 C CA . LEU A 1 89 ? -6.006 1.387 7.581 1.00 94.94 89 LEU A CA 1
ATOM 668 C C . LEU A 1 89 ? -4.848 0.642 6.923 1.00 94.94 89 LEU A C 1
ATOM 670 O O . LEU A 1 89 ? -4.424 -0.378 7.450 1.00 94.94 89 LEU A O 1
ATOM 674 N N . ALA A 1 90 ? -4.381 1.113 5.768 1.00 95.00 90 ALA A N 1
ATOM 675 C CA . ALA A 1 90 ? -3.228 0.580 5.053 1.00 95.00 90 ALA A CA 1
ATOM 676 C C . ALA A 1 90 ? -2.756 1.573 3.991 1.00 95.00 90 ALA A C 1
ATOM 678 O O . ALA A 1 90 ? -3.474 2.508 3.636 1.00 95.00 90 ALA A O 1
ATOM 679 N N . TRP A 1 91 ? -1.588 1.315 3.424 1.00 93.88 91 TRP A N 1
ATOM 680 C CA . TRP A 1 91 ? -1.118 1.966 2.206 1.00 93.88 91 TRP A CA 1
ATOM 681 C C . TRP A 1 91 ? -0.772 0.913 1.153 1.00 93.88 91 TRP A C 1
ATOM 683 O O . TRP A 1 91 ? -0.580 -0.264 1.468 1.00 93.88 91 TRP A O 1
ATOM 693 N N . TYR A 1 92 ? -0.744 1.323 -0.110 1.00 93.62 92 TYR A N 1
ATOM 694 C CA . TYR A 1 92 ? -0.349 0.458 -1.211 1.00 93.62 92 TYR A CA 1
ATOM 695 C C . TYR A 1 92 ? 0.399 1.245 -2.282 1.00 93.62 92 TYR A C 1
ATOM 697 O O . TYR A 1 92 ? 0.093 2.417 -2.503 1.00 93.62 92 TYR A O 1
ATOM 705 N N . HIS A 1 93 ? 1.325 0.596 -2.982 1.00 93.06 93 HIS A N 1
ATOM 706 C CA . HIS A 1 93 ? 1.876 1.098 -4.241 1.00 93.06 93 HIS A CA 1
ATOM 707 C C . HIS A 1 93 ? 2.449 -0.026 -5.116 1.00 93.06 93 HIS A C 1
ATOM 709 O O . HIS A 1 93 ? 2.497 -1.194 -4.740 1.00 93.06 93 HIS A O 1
ATOM 715 N N . THR A 1 94 ? 2.833 0.311 -6.333 1.00 91.19 94 THR A N 1
ATOM 716 C CA . THR A 1 94 ? 3.443 -0.600 -7.308 1.00 91.19 94 THR A CA 1
ATOM 717 C C . THR A 1 94 ? 4.951 -0.404 -7.376 1.00 91.19 94 THR A C 1
ATOM 719 O O . THR A 1 94 ? 5.375 0.739 -7.327 1.00 91.19 94 THR A O 1
ATOM 722 N N . HIS A 1 95 ? 5.721 -1.453 -7.663 1.00 89.44 95 HIS A N 1
ATOM 723 C CA . HIS A 1 95 ? 7.129 -1.392 -8.074 1.00 89.44 95 HIS A CA 1
ATOM 724 C C . HIS A 1 95 ? 7.260 -1.777 -9.563 1.00 89.44 95 HIS A C 1
ATOM 726 O O . HIS A 1 95 ? 7.338 -2.968 -9.892 1.00 89.44 95 HIS A O 1
ATOM 732 N N . PRO A 1 96 ? 7.236 -0.804 -10.497 1.00 84.94 96 PRO A N 1
ATOM 733 C CA . PRO A 1 96 ? 7.197 -1.081 -11.938 1.00 84.94 96 PRO A CA 1
ATOM 734 C C . PRO A 1 96 ? 8.539 -1.407 -12.590 1.00 84.94 96 PRO A C 1
ATOM 736 O O . PRO A 1 96 ? 8.552 -1.798 -13.758 1.00 84.94 96 PRO A O 1
ATOM 739 N N . LEU A 1 97 ? 9.653 -1.182 -11.894 1.00 79.88 97 LEU A N 1
ATOM 740 C CA . LEU A 1 97 ? 10.987 -1.151 -12.482 1.00 79.88 97 LEU A CA 1
ATOM 741 C C . LEU A 1 97 ? 11.979 -1.924 -11.625 1.00 79.88 97 LEU A C 1
ATOM 743 O O . LEU A 1 97 ? 12.017 -1.739 -10.417 1.00 79.88 97 LEU A O 1
ATOM 747 N N . THR A 1 98 ? 12.836 -2.711 -12.272 1.00 72.12 98 THR A N 1
ATOM 748 C CA . THR A 1 98 ? 14.050 -3.266 -11.655 1.00 72.12 98 THR A CA 1
ATOM 749 C C . THR A 1 98 ? 15.276 -2.391 -11.906 1.00 72.12 98 THR A C 1
ATOM 751 O O . THR A 1 98 ? 16.275 -2.510 -11.203 1.00 72.12 98 THR A O 1
ATOM 754 N N . GLU A 1 99 ? 15.239 -1.549 -12.943 1.00 69.50 99 GLU A N 1
ATOM 755 C CA . GLU A 1 99 ? 16.356 -0.700 -13.348 1.00 69.50 99 GLU A CA 1
ATOM 756 C C . GLU A 1 99 ? 15.862 0.555 -14.086 1.00 69.50 99 GLU A C 1
ATOM 758 O O . GLU A 1 99 ? 14.918 0.485 -14.874 1.00 69.50 99 GLU A O 1
ATOM 763 N N . MET A 1 100 ? 16.522 1.695 -13.871 1.00 67.19 100 MET A N 1
ATOM 764 C CA . MET A 1 100 ? 16.397 2.887 -14.715 1.00 67.19 100 MET A CA 1
ATOM 765 C C . MET A 1 100 ? 17.730 3.631 -14.764 1.00 67.19 100 MET A C 1
ATOM 767 O O . MET A 1 100 ? 18.331 3.901 -13.729 1.00 67.19 100 MET A O 1
ATOM 771 N N . ASN A 1 101 ? 18.180 4.020 -15.960 1.00 67.94 101 ASN A N 1
ATOM 772 C CA . ASN A 1 101 ? 19.416 4.790 -16.155 1.00 67.94 101 ASN A CA 1
ATOM 773 C C . ASN A 1 101 ? 20.658 4.152 -15.488 1.00 67.94 101 ASN A C 1
ATOM 775 O O . ASN A 1 101 ? 21.507 4.872 -14.965 1.00 67.94 101 ASN A O 1
ATOM 779 N N . GLY A 1 102 ? 20.753 2.815 -15.475 1.00 65.00 102 GLY A N 1
ATOM 780 C CA . GLY A 1 102 ? 21.852 2.072 -14.843 1.00 65.00 102 GLY A CA 1
ATOM 781 C C . GLY A 1 102 ? 21.767 1.952 -13.316 1.00 65.00 102 GLY A C 1
ATOM 782 O O . GLY A 1 102 ? 22.679 1.403 -12.703 1.00 65.00 102 GLY A O 1
ATOM 783 N N . TRP A 1 103 ? 20.696 2.455 -12.695 1.00 59.41 103 TRP A N 1
ATOM 784 C CA . TRP A 1 103 ? 20.403 2.249 -11.277 1.00 59.41 103 TRP A CA 1
ATOM 785 C C . TRP A 1 103 ? 19.492 1.047 -11.106 1.00 59.41 103 TRP A C 1
ATOM 787 O O . TRP A 1 103 ? 18.387 1.045 -11.647 1.00 59.41 103 TRP A O 1
ATOM 797 N N . HIS A 1 104 ? 19.935 0.059 -10.331 1.00 66.94 104 HIS A N 1
ATOM 798 C CA . HIS A 1 104 ? 19.092 -1.053 -9.909 1.00 66.94 104 HIS A CA 1
ATOM 799 C C . HIS A 1 104 ? 18.194 -0.618 -8.752 1.00 66.94 104 HIS A C 1
ATOM 801 O O . HIS A 1 104 ? 18.677 -0.057 -7.771 1.00 66.94 104 HIS A O 1
ATOM 807 N N . PHE A 1 105 ? 16.898 -0.886 -8.877 1.00 67.44 105 PHE A N 1
ATOM 808 C CA . PHE A 1 105 ? 15.931 -0.689 -7.803 1.00 67.44 105 PHE A CA 1
ATOM 809 C C . PHE A 1 105 ? 15.744 -2.006 -7.062 1.00 67.44 105 PHE A C 1
ATOM 811 O O . PHE A 1 105 ? 15.624 -3.055 -7.698 1.00 67.44 105 PHE A O 1
ATOM 818 N N . GLU A 1 106 ? 15.674 -1.961 -5.735 1.00 68.19 106 GLU A N 1
ATOM 819 C CA . GLU A 1 106 ? 15.352 -3.120 -4.895 1.00 68.19 106 GLU A CA 1
ATOM 820 C C . GLU A 1 106 ? 13.831 -3.366 -4.898 1.00 68.19 106 GLU A C 1
ATOM 822 O O . GLU A 1 106 ? 13.121 -3.273 -3.903 1.00 68.19 106 GLU A O 1
ATOM 827 N N . TRP A 1 107 ? 13.307 -3.641 -6.091 1.00 67.38 107 TRP A N 1
ATOM 828 C CA . TRP A 1 107 ? 11.880 -3.769 -6.376 1.00 67.38 107 TRP A CA 1
ATOM 829 C C . TRP A 1 107 ? 11.200 -4.916 -5.622 1.00 67.38 107 TRP A C 1
ATOM 831 O O . TRP A 1 107 ? 9.976 -4.941 -5.529 1.00 67.38 107 TRP A O 1
ATOM 841 N N . ASP A 1 108 ? 11.957 -5.886 -5.120 1.00 65.06 108 ASP A N 1
ATOM 842 C CA . ASP A 1 108 ? 11.462 -7.080 -4.444 1.00 65.06 108 ASP A CA 1
ATOM 843 C C . ASP A 1 108 ? 11.479 -6.964 -2.916 1.00 65.06 108 ASP A C 1
ATOM 845 O O . ASP A 1 108 ? 11.320 -7.979 -2.241 1.00 65.06 108 ASP A O 1
ATOM 849 N N . LYS A 1 109 ? 11.659 -5.757 -2.366 1.00 67.94 109 LYS A N 1
ATOM 850 C CA . LYS A 1 109 ? 11.745 -5.500 -0.924 1.00 67.94 109 LYS A CA 1
ATOM 851 C C . LYS A 1 109 ? 10.914 -4.279 -0.541 1.00 67.94 109 LYS A C 1
ATOM 853 O O . LYS A 1 109 ? 10.606 -3.441 -1.379 1.00 67.94 109 LYS A O 1
ATOM 858 N N . PHE A 1 110 ? 10.549 -4.191 0.734 1.00 68.38 110 PHE A N 1
ATOM 859 C CA . PHE A 1 110 ? 10.128 -2.925 1.341 1.00 68.38 110 PHE A CA 1
ATOM 860 C C . PHE A 1 110 ? 11.397 -2.187 1.759 1.00 68.38 110 PHE A C 1
ATOM 862 O O . PHE A 1 110 ? 12.272 -2.827 2.340 1.00 68.38 110 PHE A O 1
ATOM 869 N N . GLU A 1 111 ? 11.514 -0.885 1.492 1.00 65.44 111 GLU A N 1
ATOM 870 C CA . GLU A 1 111 ? 12.717 -0.118 1.839 1.00 65.44 111 GLU A CA 1
ATOM 871 C C . GLU A 1 111 ? 12.429 1.308 2.299 1.00 65.44 111 GLU A C 1
ATOM 873 O O . GLU A 1 111 ? 11.468 1.950 1.882 1.00 65.44 111 GLU A O 1
ATOM 878 N N . GLY A 1 112 ? 13.302 1.822 3.175 1.00 70.19 112 GLY A N 1
ATOM 879 C CA . GLY A 1 112 ? 13.321 3.218 3.615 1.00 70.19 112 GLY A CA 1
ATOM 880 C C . GLY A 1 112 ? 11.945 3.789 3.983 1.00 70.19 112 GLY A C 1
ATOM 881 O O . GLY A 1 112 ? 11.435 3.575 5.084 1.00 70.19 112 GLY A O 1
ATOM 882 N N . GLY A 1 113 ? 11.361 4.557 3.056 1.00 67.38 113 GLY A N 1
ATOM 883 C CA . GLY A 1 113 ? 10.064 5.218 3.221 1.00 67.38 113 GLY A CA 1
ATOM 884 C C . GLY A 1 113 ? 8.886 4.264 3.445 1.00 67.38 113 GLY A C 1
ATOM 885 O O . GLY A 1 113 ? 7.950 4.634 4.157 1.00 67.38 113 GLY A O 1
ATOM 886 N N . ASP A 1 114 ? 8.958 3.045 2.916 1.00 73.62 114 ASP A N 1
ATOM 887 C CA . ASP A 1 114 ? 7.913 2.025 3.031 1.00 73.62 114 ASP A CA 1
ATOM 888 C C . ASP A 1 114 ? 7.812 1.458 4.451 1.00 73.62 114 ASP A C 1
ATOM 890 O O . ASP A 1 114 ? 6.716 1.314 5.013 1.00 73.62 114 ASP A O 1
ATOM 894 N N . TYR A 1 115 ? 8.972 1.192 5.068 1.00 73.94 115 TYR A N 1
ATOM 895 C CA . TYR A 1 115 ? 9.046 0.798 6.473 1.00 73.94 115 TYR A CA 1
ATOM 896 C C . TYR A 1 115 ? 8.481 1.907 7.343 1.00 73.94 115 TYR A C 1
ATOM 898 O O . TYR A 1 115 ? 7.508 1.678 8.057 1.00 73.94 115 TYR A O 1
ATOM 906 N N . ARG A 1 116 ? 9.006 3.129 7.186 1.00 74.75 116 ARG A N 1
ATOM 907 C CA . ARG A 1 116 ? 8.604 4.295 7.981 1.00 74.75 116 ARG A CA 1
ATOM 908 C C . ARG A 1 116 ? 7.100 4.566 7.909 1.00 74.75 116 ARG A C 1
ATOM 910 O O . ARG A 1 116 ? 6.487 4.956 8.901 1.00 74.75 116 ARG A O 1
ATOM 917 N N . LEU A 1 117 ? 6.480 4.368 6.744 1.00 80.88 117 LEU A N 1
ATOM 918 C CA . LEU A 1 117 ? 5.031 4.486 6.578 1.00 80.88 117 LEU A CA 1
ATOM 919 C C . LEU A 1 117 ? 4.268 3.515 7.479 1.00 80.88 117 LEU A C 1
ATOM 921 O O . LEU A 1 117 ? 3.339 3.928 8.180 1.00 80.88 117 LEU A O 1
ATOM 925 N N . SER A 1 118 ? 4.674 2.249 7.457 1.00 84.88 118 SER A N 1
ATOM 926 C CA . SER A 1 118 ? 4.004 1.159 8.161 1.00 84.88 118 SER A CA 1
ATOM 927 C C . SER A 1 118 ? 4.271 1.182 9.663 1.00 84.88 118 SER A C 1
ATOM 929 O O . SER A 1 118 ? 3.346 1.012 10.455 1.00 84.88 118 SER A O 1
ATOM 931 N N . THR A 1 119 ? 5.518 1.416 10.068 1.00 77.94 119 THR A N 1
ATOM 932 C CA . THR A 1 119 ? 5.974 1.361 11.463 1.00 77.94 119 THR A CA 1
ATOM 933 C C . THR A 1 119 ? 5.450 2.544 12.267 1.00 77.94 119 THR A C 1
ATOM 935 O O . THR A 1 119 ? 4.751 2.351 13.262 1.00 77.94 119 THR A O 1
ATOM 938 N N . THR A 1 120 ? 5.655 3.773 11.775 1.00 77.75 120 THR A N 1
ATOM 939 C CA . THR A 1 120 ? 5.224 5.004 12.461 1.00 77.75 120 THR A CA 1
ATOM 940 C C . THR A 1 120 ? 3.709 5.027 12.676 1.00 77.75 120 THR A C 1
ATOM 942 O O . THR A 1 120 ? 3.220 5.557 13.672 1.00 77.75 120 THR A O 1
ATOM 945 N N . ARG A 1 121 ? 2.939 4.462 11.738 1.00 79.88 121 ARG A N 1
ATOM 946 C CA . ARG A 1 121 ? 1.467 4.498 11.775 1.00 79.88 121 ARG A CA 1
ATOM 947 C C . ARG A 1 121 ? 0.832 3.200 12.249 1.00 79.88 121 ARG A C 1
ATOM 949 O O . ARG A 1 121 ? -0.376 3.184 12.467 1.00 79.88 121 ARG A O 1
ATOM 956 N N . ARG A 1 122 ? 1.624 2.140 12.425 1.00 85.94 122 ARG A N 1
ATOM 957 C CA . ARG A 1 122 ? 1.168 0.789 12.776 1.00 85.94 122 ARG A CA 1
ATOM 958 C C . ARG A 1 122 ? 0.040 0.291 11.865 1.00 85.94 122 ARG A C 1
ATOM 960 O O . ARG A 1 122 ? -0.957 -0.255 12.333 1.00 85.94 122 ARG A O 1
ATOM 967 N N . ILE A 1 123 ? 0.206 0.494 10.559 1.00 90.19 123 ILE A N 1
ATOM 968 C CA . ILE A 1 123 ? -0.707 0.001 9.518 1.00 90.19 123 ILE A CA 1
ATOM 969 C C . ILE A 1 123 ? 0.055 -0.869 8.510 1.00 90.19 123 ILE A C 1
ATOM 971 O O . ILE A 1 123 ? 1.228 -0.597 8.253 1.00 90.19 123 ILE A O 1
ATOM 975 N N . PRO A 1 124 ? -0.575 -1.902 7.927 1.00 92.94 124 PRO A N 1
ATOM 976 C CA . PRO A 1 124 ? 0.058 -2.722 6.903 1.00 92.94 124 PRO A CA 1
ATOM 977 C C . PRO A 1 124 ? 0.307 -1.958 5.596 1.00 92.94 124 PRO A C 1
ATOM 979 O O . PRO A 1 124 ? -0.424 -1.025 5.242 1.00 92.94 124 PRO A O 1
ATOM 982 N N . GLY A 1 125 ? 1.323 -2.414 4.867 1.00 93.19 125 GLY A N 1
ATOM 983 C CA . GLY A 1 125 ? 1.692 -1.948 3.533 1.00 93.19 125 GLY A CA 1
ATOM 984 C C . GLY A 1 125 ? 1.542 -3.042 2.483 1.00 93.19 125 GLY A C 1
ATOM 985 O O . GLY A 1 125 ? 1.755 -4.218 2.783 1.00 93.19 125 GLY A O 1
ATOM 986 N N . TYR A 1 126 ? 1.190 -2.666 1.254 1.00 93.50 126 TYR A N 1
ATOM 987 C CA . TYR A 1 126 ? 1.023 -3.607 0.146 1.00 93.50 126 TYR A CA 1
ATOM 988 C C . TYR A 1 126 ? 1.750 -3.135 -1.109 1.00 93.50 126 TYR A C 1
ATOM 990 O O . TYR A 1 126 ? 1.507 -2.035 -1.604 1.00 93.50 126 TYR A O 1
ATOM 998 N N . VAL A 1 127 ? 2.587 -4.003 -1.668 1.00 91.81 127 VAL A N 1
ATOM 999 C CA . VAL A 1 127 ? 3.380 -3.702 -2.863 1.00 91.81 127 VAL A CA 1
ATOM 1000 C C . VAL A 1 127 ? 3.031 -4.682 -3.962 1.00 91.81 127 VAL A C 1
ATOM 1002 O O . VAL A 1 127 ? 2.952 -5.878 -3.698 1.00 91.81 127 VAL A O 1
ATOM 1005 N N . CYS A 1 128 ? 2.845 -4.210 -5.194 1.00 90.38 128 CYS A N 1
ATOM 1006 C CA . CYS A 1 128 ? 2.792 -5.098 -6.356 1.00 90.38 128 CYS A CA 1
ATOM 1007 C C . CYS A 1 128 ? 3.978 -4.873 -7.275 1.00 90.38 128 CYS A C 1
ATOM 1009 O O . CYS A 1 128 ? 4.179 -3.775 -7.790 1.00 90.38 128 CYS A O 1
ATOM 1011 N N . THR A 1 129 ? 4.745 -5.929 -7.484 1.00 88.12 129 THR A N 1
ATOM 1012 C CA . THR A 1 129 ? 5.953 -5.920 -8.290 1.00 88.12 129 THR A CA 1
ATOM 1013 C C . THR A 1 129 ? 5.641 -6.177 -9.756 1.00 88.12 129 THR A C 1
ATOM 1015 O O . THR A 1 129 ? 4.626 -6.779 -10.111 1.00 88.12 129 THR A O 1
ATOM 1018 N N . MET A 1 130 ? 6.529 -5.733 -10.644 1.00 84.50 130 MET A N 1
ATOM 1019 C CA . MET A 1 130 ? 6.341 -5.875 -12.090 1.00 84.50 130 MET A CA 1
ATOM 1020 C C . MET A 1 130 ? 6.157 -7.325 -12.563 1.00 84.50 130 MET A C 1
ATOM 1022 O O . MET A 1 130 ? 5.560 -7.551 -13.617 1.00 84.50 130 MET A O 1
ATOM 1026 N N . ASP A 1 131 ? 6.649 -8.319 -11.827 1.00 82.56 131 ASP A N 1
ATOM 1027 C CA . ASP A 1 131 ? 6.455 -9.748 -12.112 1.00 82.56 131 ASP A CA 1
ATOM 1028 C C . ASP A 1 131 ? 5.084 -10.296 -11.659 1.00 82.56 131 ASP A C 1
ATOM 1030 O O . ASP A 1 131 ? 4.793 -11.468 -11.886 1.00 82.56 131 ASP A O 1
ATOM 1034 N N . GLY A 1 132 ? 4.220 -9.442 -11.099 1.00 82.00 132 GLY A N 1
ATOM 1035 C CA . GLY A 1 132 ? 2.847 -9.764 -10.711 1.00 82.00 132 GLY A CA 1
ATOM 1036 C C . GLY A 1 132 ? 2.691 -10.206 -9.259 1.00 82.00 132 GLY A C 1
ATOM 1037 O O . GLY A 1 132 ? 1.561 -10.401 -8.810 1.00 82.00 132 GLY A O 1
ATOM 1038 N N . TRP A 1 133 ? 3.774 -10.337 -8.489 1.00 89.06 133 TRP A N 1
ATOM 1039 C CA . TRP A 1 133 ? 3.651 -10.652 -7.068 1.00 89.06 133 TRP A CA 1
ATOM 1040 C C . TRP A 1 133 ? 3.107 -9.467 -6.274 1.00 89.06 133 TRP A C 1
ATOM 1042 O O . TRP A 1 133 ? 3.527 -8.326 -6.439 1.00 89.06 133 TRP A O 1
ATOM 1052 N N . ILE A 1 134 ? 2.170 -9.759 -5.378 1.00 90.31 134 ILE A N 1
ATOM 1053 C CA . ILE A 1 134 ? 1.738 -8.857 -4.321 1.00 90.31 134 ILE A CA 1
ATOM 1054 C C . ILE A 1 134 ? 2.406 -9.297 -3.028 1.00 90.31 134 ILE A C 1
ATOM 1056 O O . ILE A 1 134 ? 2.303 -10.458 -2.612 1.00 90.31 134 ILE A O 1
ATOM 1060 N N . TRP A 1 135 ? 3.059 -8.342 -2.388 1.00 90.94 135 TRP A N 1
ATOM 1061 C CA . TRP A 1 135 ? 3.697 -8.468 -1.095 1.00 90.94 135 TRP A CA 1
ATOM 1062 C C . TRP A 1 135 ? 2.917 -7.680 -0.057 1.00 90.94 135 TRP A C 1
ATOM 1064 O O . TRP A 1 135 ? 2.333 -6.637 -0.355 1.00 90.94 135 TRP A O 1
ATOM 1074 N N . ARG A 1 136 ? 2.932 -8.182 1.172 1.00 91.50 136 ARG A N 1
ATOM 1075 C CA . ARG A 1 136 ? 2.408 -7.487 2.343 1.00 91.50 136 ARG A CA 1
ATOM 1076 C C . ARG A 1 136 ? 3.528 -7.280 3.341 1.00 91.50 136 ARG A C 1
ATOM 1078 O O . ARG A 1 136 ? 4.285 -8.217 3.580 1.00 91.50 136 ARG A O 1
ATOM 1085 N N . PHE A 1 137 ? 3.563 -6.099 3.941 1.00 89.56 137 PHE A N 1
ATOM 1086 C CA . PHE A 1 137 ? 4.323 -5.805 5.145 1.00 89.56 137 PHE A CA 1
ATOM 1087 C C . PHE A 1 137 ? 3.362 -5.601 6.315 1.00 89.56 137 PHE A C 1
ATOM 1089 O O . PHE A 1 137 ? 2.395 -4.843 6.218 1.00 89.56 137 PHE A O 1
ATOM 1096 N N . ASP A 1 138 ? 3.652 -6.272 7.421 1.00 87.88 138 ASP A N 1
ATOM 1097 C CA . ASP A 1 138 ? 2.994 -6.113 8.707 1.00 87.88 138 ASP A CA 1
ATOM 1098 C C . ASP A 1 138 ? 3.967 -5.457 9.693 1.00 87.88 138 ASP A C 1
ATOM 1100 O O . ASP A 1 138 ? 5.017 -6.043 9.975 1.00 87.88 138 ASP A O 1
ATOM 1104 N N . PRO A 1 139 ? 3.655 -4.267 10.238 1.00 84.31 139 PRO A N 1
ATOM 1105 C CA . PRO A 1 139 ? 4.507 -3.639 11.241 1.00 84.31 139 PRO A CA 1
ATOM 1106 C C . PRO A 1 139 ? 4.539 -4.466 12.530 1.00 84.31 139 PRO A C 1
ATOM 1108 O O . PRO A 1 139 ? 3.549 -5.101 12.903 1.00 84.31 139 PRO A O 1
ATOM 1111 N N . SER A 1 140 ? 5.677 -4.434 13.231 1.00 73.31 140 SER A N 1
ATOM 1112 C CA . SER A 1 140 ? 5.807 -5.094 14.531 1.00 73.31 140 SER A CA 1
ATOM 1113 C C . SER A 1 140 ? 4.797 -4.499 15.527 1.00 73.31 140 SER A C 1
ATOM 1115 O O . SER A 1 140 ? 4.614 -3.278 15.559 1.00 73.31 140 SER A O 1
ATOM 1117 N N . PRO A 1 141 ? 4.137 -5.322 16.363 1.00 63.66 141 PRO A N 1
ATOM 1118 C CA . PRO A 1 141 ? 3.2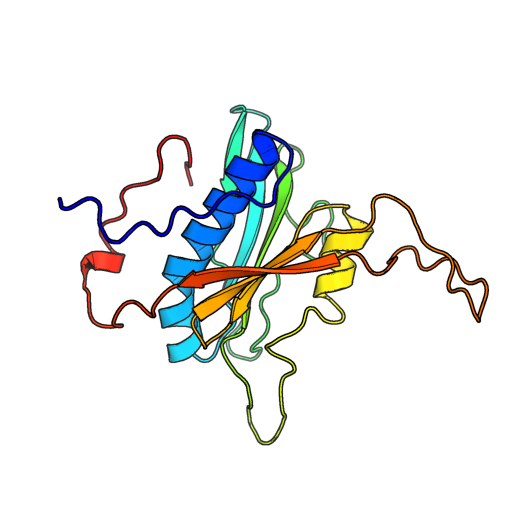35 -4.819 17.398 1.00 63.66 141 PRO A CA 1
ATOM 1119 C C . PRO A 1 141 ? 3.964 -4.004 18.485 1.00 63.66 141 PRO A C 1
ATOM 1121 O O . PRO A 1 141 ? 3.325 -3.187 19.155 1.00 63.66 141 PRO A O 1
ATOM 1124 N N . GLU A 1 142 ? 5.283 -4.186 18.638 1.00 59.22 142 GLU A N 1
ATOM 1125 C CA . GLU A 1 142 ? 6.121 -3.523 19.646 1.00 59.22 142 GLU A CA 1
ATOM 1126 C C . GLU A 1 142 ? 7.425 -2.966 19.038 1.00 59.22 142 GLU A C 1
ATOM 1128 O O . GLU A 1 142 ? 7.976 -3.599 18.126 1.00 59.22 142 GLU A O 1
ATOM 1133 N N . PRO A 1 143 ? 7.940 -1.821 19.543 1.00 55.75 143 PRO A N 1
ATOM 1134 C CA . PRO A 1 143 ? 9.297 -1.361 19.247 1.00 55.75 143 PRO A CA 1
ATOM 1135 C C . PRO A 1 143 ? 10.293 -2.448 19.653 1.00 55.75 143 PRO A C 1
ATOM 1137 O O . PRO A 1 143 ? 10.229 -2.951 20.777 1.00 55.75 143 PRO A O 1
ATOM 1140 N N . GLN A 1 144 ? 11.194 -2.833 18.754 1.00 51.62 144 GLN A N 1
ATOM 1141 C CA . GLN A 1 144 ? 12.231 -3.814 19.065 1.00 51.62 144 GLN A CA 1
ATOM 1142 C C . GLN A 1 144 ? 13.552 -3.080 19.250 1.00 51.62 144 GLN A C 1
ATOM 1144 O O . GLN A 1 144 ? 13.941 -2.273 18.412 1.00 51.62 144 GLN A O 1
ATOM 1149 N N . ALA A 1 145 ? 14.227 -3.349 20.366 1.00 52.34 145 ALA A N 1
ATOM 1150 C CA . ALA A 1 145 ? 15.590 -2.886 20.547 1.00 52.34 145 ALA A CA 1
ATOM 1151 C C . ALA A 1 145 ? 16.515 -3.684 19.625 1.00 52.34 145 ALA A C 1
ATOM 1153 O O . ALA A 1 145 ? 16.462 -4.917 19.618 1.00 52.34 145 ALA A O 1
ATOM 1154 N N . ASP A 1 146 ? 17.365 -2.983 18.883 1.00 54.06 146 ASP A N 1
ATOM 1155 C CA . ASP A 1 146 ? 18.498 -3.571 18.187 1.00 54.06 146 ASP A CA 1
ATOM 1156 C C . ASP A 1 146 ? 19.339 -4.370 19.209 1.00 54.06 146 ASP A C 1
ATOM 1158 O O . ASP A 1 146 ? 19.796 -3.809 20.215 1.00 54.06 146 ASP A O 1
ATOM 1162 N N . PRO A 1 147 ? 19.524 -5.686 18.999 1.00 48.38 147 PRO A N 1
ATOM 1163 C CA . PRO A 1 147 ? 20.223 -6.551 19.942 1.00 48.38 147 PRO A CA 1
ATOM 1164 C C . PRO A 1 147 ? 21.734 -6.278 20.043 1.00 48.38 147 PRO A C 1
ATOM 1166 O O . PRO A 1 147 ? 22.346 -6.703 21.023 1.00 48.38 147 PRO A O 1
ATOM 1169 N N . GLU A 1 148 ? 22.343 -5.582 19.078 1.00 52.12 148 GLU A N 1
ATOM 1170 C CA . GLU A 1 148 ? 23.762 -5.207 19.090 1.00 52.12 148 GLU A CA 1
ATOM 1171 C C . GLU A 1 148 ? 23.993 -3.803 19.658 1.00 52.12 148 GLU A C 1
ATOM 1173 O O . GLU A 1 148 ? 24.967 -3.583 20.383 1.00 52.12 148 GLU A O 1
ATOM 1178 N N . THR A 1 149 ? 23.106 -2.850 19.361 1.00 60.53 149 THR A N 1
ATOM 1179 C CA . THR A 1 149 ? 23.302 -1.440 19.748 1.00 60.53 149 THR A CA 1
ATOM 1180 C C . THR A 1 149 ? 22.469 -1.005 20.953 1.00 60.53 149 THR A C 1
ATOM 1182 O O . THR A 1 149 ? 22.746 0.039 21.548 1.00 60.53 149 THR A O 1
ATOM 1185 N N . GLY A 1 150 ? 21.454 -1.786 21.342 1.00 49.97 150 GLY A N 1
ATOM 1186 C CA . GLY A 1 150 ? 20.494 -1.424 22.387 1.00 49.97 150 GLY A CA 1
ATOM 1187 C C . GLY A 1 150 ? 19.622 -0.216 22.027 1.00 49.97 150 GLY A C 1
ATOM 1188 O O . GLY A 1 150 ? 18.890 0.286 22.884 1.00 49.97 150 GLY A O 1
ATOM 1189 N N . HIS A 1 151 ? 19.706 0.274 20.786 1.00 52.91 151 HIS A N 1
ATOM 1190 C CA . HIS A 1 151 ? 18.863 1.344 20.284 1.00 52.91 151 HIS A CA 1
ATOM 1191 C C . HIS A 1 151 ? 17.449 0.801 20.077 1.00 52.91 151 HIS A C 1
ATOM 1193 O O . HIS A 1 151 ? 17.270 -0.237 19.448 1.00 52.91 151 HIS A O 1
ATOM 1199 N N . ILE A 1 152 ? 16.439 1.467 20.638 1.00 51.44 152 ILE A N 1
ATOM 1200 C CA . ILE A 1 152 ? 15.049 1.153 20.306 1.00 51.44 152 ILE A CA 1
ATOM 1201 C C . ILE A 1 152 ? 14.784 1.811 18.963 1.00 51.44 152 ILE A C 1
ATOM 1203 O O . ILE A 1 152 ? 14.514 3.009 18.906 1.00 51.44 152 ILE A O 1
ATOM 1207 N N . ASP A 1 153 ? 14.874 1.020 17.900 1.00 51.69 153 ASP A N 1
ATOM 1208 C CA . ASP A 1 153 ? 14.285 1.414 16.636 1.00 51.69 153 ASP A CA 1
ATOM 1209 C C . ASP A 1 153 ? 12.766 1.397 16.842 1.00 51.69 153 ASP A C 1
ATOM 1211 O O . ASP A 1 153 ? 12.131 0.342 16.962 1.00 51.69 153 ASP A O 1
ATOM 1215 N N . ASP A 1 154 ? 12.157 2.586 16.863 1.00 47.19 154 ASP A N 1
ATOM 1216 C CA . ASP A 1 154 ? 10.696 2.749 16.770 1.00 47.19 154 ASP A CA 1
ATOM 1217 C C . ASP A 1 154 ? 10.127 2.084 15.488 1.00 47.19 154 ASP A C 1
ATOM 1219 O O . ASP A 1 154 ? 8.914 1.908 15.348 1.00 47.19 154 ASP A O 1
ATOM 1223 N N . ASP A 1 155 ? 11.020 1.663 14.585 1.00 50.47 155 ASP A N 1
ATOM 1224 C CA . ASP A 1 155 ? 10.798 1.018 13.298 1.00 50.47 155 ASP A CA 1
ATOM 1225 C C . ASP A 1 155 ? 10.982 -0.515 13.297 1.00 50.47 155 ASP A C 1
ATOM 1227 O O . ASP A 1 155 ? 11.168 -1.085 12.223 1.00 50.47 155 ASP A O 1
ATOM 1231 N N . GLY A 1 156 ? 10.931 -1.187 14.461 1.00 50.09 156 GLY A N 1
ATOM 1232 C CA . GLY A 1 156 ? 11.171 -2.637 14.602 1.00 50.09 156 GLY A CA 1
ATOM 1233 C C . GLY A 1 156 ? 10.671 -3.482 13.409 1.00 50.09 156 GLY A C 1
ATOM 1234 O O . GLY A 1 156 ? 9.56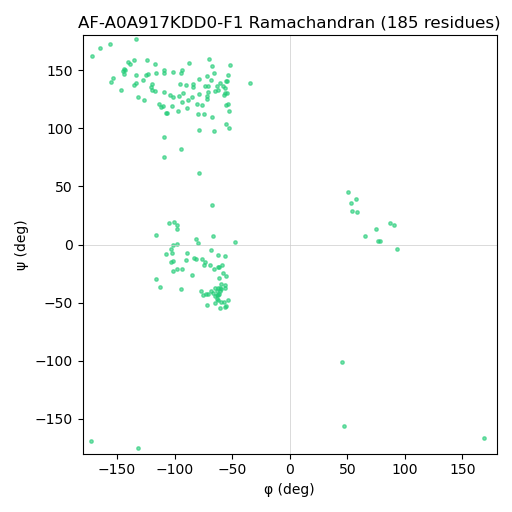4 -3.232 12.921 1.00 50.09 156 GLY A O 1
ATOM 1235 N N . PRO A 1 157 ? 11.438 -4.498 12.953 1.00 61.09 157 PRO A N 1
ATOM 1236 C CA . PRO A 1 157 ? 11.594 -4.908 11.541 1.00 61.09 157 PRO A CA 1
ATOM 1237 C C . PRO A 1 157 ? 10.356 -5.489 10.834 1.00 61.09 157 PRO A C 1
ATOM 1239 O O . PRO A 1 157 ? 10.457 -5.968 9.703 1.00 61.09 157 PRO A O 1
ATOM 1242 N N . GLY A 1 158 ? 9.190 -5.454 11.482 1.00 68.88 158 GLY A N 1
ATOM 1243 C CA . GLY A 1 158 ? 7.939 -6.012 10.999 1.00 68.88 158 GLY A CA 1
ATOM 1244 C C . GLY A 1 158 ? 8.110 -7.427 10.465 1.00 68.88 158 GLY A C 1
ATOM 1245 O O . GLY A 1 158 ? 9.018 -8.169 10.835 1.00 68.88 158 GLY A O 1
ATOM 1246 N N . SER A 1 159 ? 7.210 -7.824 9.585 1.00 79.94 159 SER A N 1
ATOM 1247 C CA . SER A 1 159 ? 7.397 -9.011 8.764 1.00 79.94 159 SER A CA 1
ATOM 1248 C C . SER A 1 159 ? 6.794 -8.754 7.402 1.00 79.94 159 SER A C 1
ATOM 1250 O O . SER A 1 159 ? 5.792 -8.052 7.288 1.00 79.94 159 SER A O 1
ATOM 1252 N N . TRP A 1 160 ? 7.392 -9.317 6.361 1.00 83.56 160 TRP A N 1
ATOM 1253 C CA . TRP A 1 160 ? 6.843 -9.205 5.023 1.00 83.56 160 TRP A CA 1
ATOM 1254 C C . TRP A 1 160 ? 6.942 -10.513 4.264 1.00 83.56 160 TRP A C 1
ATOM 1256 O O . TRP A 1 160 ? 7.764 -11.380 4.560 1.00 83.56 160 TRP A O 1
ATOM 1266 N N . GLY A 1 161 ? 6.054 -10.668 3.290 1.00 84.19 161 GLY A N 1
ATOM 1267 C CA . GLY A 1 161 ? 6.003 -11.868 2.478 1.00 84.19 161 GLY A CA 1
ATOM 1268 C C . GLY A 1 161 ? 5.046 -11.752 1.306 1.00 84.19 161 GLY A C 1
ATOM 1269 O O . GLY A 1 161 ? 4.158 -10.896 1.266 1.00 84.19 161 GLY A O 1
ATOM 1270 N N . LYS A 1 162 ? 5.239 -12.648 0.338 1.00 87.31 162 LYS A N 1
ATOM 1271 C CA . LYS A 1 162 ? 4.347 -12.812 -0.810 1.00 87.31 162 LYS A CA 1
ATOM 1272 C C . LYS A 1 162 ? 2.981 -13.291 -0.330 1.00 87.31 162 LYS A C 1
ATOM 1274 O O . LYS A 1 162 ? 2.894 -14.248 0.443 1.00 87.31 162 LYS A O 1
ATOM 1279 N N . ILE A 1 163 ? 1.923 -12.649 -0.816 1.00 87.75 163 ILE A N 1
ATOM 1280 C CA . ILE A 1 163 ? 0.545 -13.017 -0.478 1.00 87.75 163 ILE A CA 1
ATOM 1281 C C . ILE A 1 163 ? -0.222 -13.578 -1.671 1.00 87.75 163 ILE A C 1
ATOM 1283 O O . ILE A 1 163 ? -0.983 -14.520 -1.494 1.00 87.75 163 ILE A O 1
ATOM 1287 N N . LEU A 1 164 ? 0.011 -13.060 -2.878 1.00 85.19 164 LEU A N 1
ATOM 1288 C CA . LEU A 1 164 ? -0.692 -13.489 -4.085 1.00 85.19 164 LEU A CA 1
ATOM 1289 C C . LEU A 1 164 ? 0.163 -13.208 -5.317 1.00 85.19 164 LEU A C 1
ATOM 1291 O O . LEU A 1 164 ? 0.769 -12.144 -5.401 1.00 85.19 164 LEU A O 1
ATOM 1295 N N . ASN A 1 165 ? 0.179 -14.118 -6.287 1.00 83.12 165 ASN A N 1
ATOM 1296 C CA . ASN A 1 165 ? 0.655 -13.799 -7.628 1.00 83.12 165 ASN A CA 1
ATOM 1297 C C . ASN A 1 165 ? -0.543 -13.453 -8.505 1.00 83.12 165 ASN A C 1
ATOM 1299 O O . ASN A 1 165 ? -1.509 -14.213 -8.573 1.00 83.12 165 ASN A O 1
ATOM 1303 N N . VAL A 1 166 ? -0.485 -12.309 -9.172 1.00 70.81 166 VAL A N 1
ATOM 1304 C CA . VAL A 1 166 ? -1.491 -11.912 -10.138 1.00 70.81 166 VAL A CA 1
ATOM 1305 C C . VAL A 1 166 ? -0.912 -12.022 -11.542 1.00 70.81 166 VAL A C 1
ATOM 1307 O O . VAL A 1 166 ? -0.039 -11.226 -11.899 1.00 70.81 166 VAL A O 1
ATOM 1310 N N . PRO A 1 167 ? -1.415 -12.949 -12.380 1.00 62.09 167 PRO A N 1
ATOM 1311 C CA . PRO A 1 167 ? -1.038 -12.982 -13.783 1.00 62.09 167 PRO A CA 1
ATOM 1312 C C . PRO A 1 167 ? -1.303 -11.610 -14.406 1.00 62.09 167 PRO A C 1
ATOM 1314 O O . PRO A 1 167 ? -2.393 -11.055 -14.234 1.00 62.09 167 PRO A O 1
ATOM 1317 N N . ARG A 1 168 ? -0.313 -11.053 -15.117 1.00 58.88 168 ARG A N 1
ATOM 1318 C CA . ARG A 1 168 ? -0.462 -9.771 -15.819 1.00 58.88 168 ARG A CA 1
ATOM 1319 C C . ARG A 1 168 ? -1.705 -9.843 -16.711 1.00 58.88 168 ARG A C 1
ATOM 1321 O O . ARG A 1 168 ? -1.731 -10.622 -17.663 1.00 58.88 168 ARG A O 1
ATOM 1328 N N . ALA A 1 169 ? -2.723 -9.032 -16.427 1.00 49.84 169 ALA A N 1
ATOM 1329 C CA . ALA A 1 169 ? -3.805 -8.834 -17.382 1.00 49.84 169 ALA A CA 1
ATOM 1330 C C . ALA A 1 169 ? -3.202 -8.207 -18.657 1.00 49.84 169 ALA A C 1
ATOM 1332 O O . ALA A 1 169 ? -2.402 -7.271 -18.541 1.00 49.84 169 ALA A O 1
ATOM 1333 N N . PRO A 1 170 ? -3.524 -8.704 -19.867 1.00 44.09 170 PRO A N 1
ATOM 1334 C CA .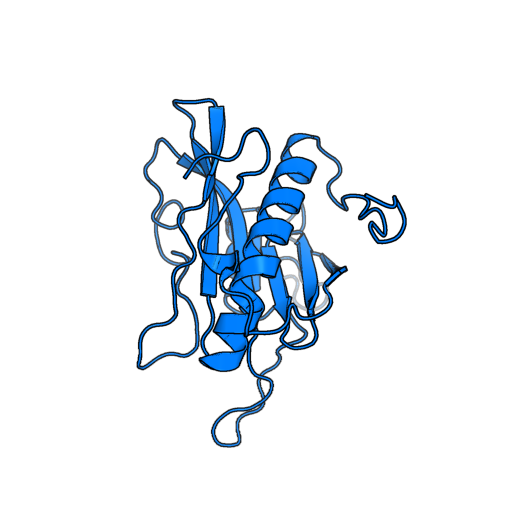 PRO A 1 170 ? -3.059 -8.086 -21.100 1.00 44.09 170 PRO A CA 1
ATOM 1335 C C . PRO A 1 170 ? -3.475 -6.612 -21.149 1.00 44.09 170 PRO A C 1
ATOM 1337 O O . PRO A 1 170 ? -4.627 -6.273 -20.884 1.00 44.09 170 PRO A O 1
ATOM 1340 N N . VAL A 1 171 ? -2.536 -5.745 -21.529 1.00 45.34 171 VAL A N 1
ATOM 1341 C CA . VAL A 1 171 ? -2.672 -4.274 -21.549 1.00 45.34 171 VAL A CA 1
ATOM 1342 C C . VAL A 1 171 ? -3.780 -3.781 -22.510 1.00 45.34 171 VAL A C 1
ATOM 1344 O O . VAL A 1 171 ? -4.151 -2.611 -22.470 1.00 45.34 171 VAL A O 1
ATOM 1347 N N . ASP A 1 172 ? -4.348 -4.666 -23.335 1.00 43.94 172 ASP A N 1
ATOM 1348 C CA . ASP A 1 172 ? -5.253 -4.322 -24.442 1.00 43.94 172 ASP A CA 1
ATOM 1349 C C . ASP A 1 172 ? -6.754 -4.453 -24.166 1.00 43.94 172 ASP A C 1
ATOM 1351 O O . ASP A 1 172 ? -7.572 -4.148 -25.037 1.00 43.94 172 ASP A O 1
ATOM 1355 N N . SER A 1 173 ? -7.189 -4.853 -22.973 1.00 40.84 173 SER A N 1
ATOM 1356 C CA . SER A 1 173 ? -8.628 -4.875 -22.729 1.00 40.84 173 SER A CA 1
ATOM 1357 C C . SER A 1 173 ? -9.136 -3.468 -22.408 1.00 40.84 173 SER A C 1
ATOM 1359 O O . SER A 1 173 ? -8.931 -2.952 -21.310 1.00 40.84 173 SER A O 1
ATOM 1361 N N . ALA A 1 174 ? -9.939 -2.915 -23.319 1.00 39.06 174 ALA A N 1
ATOM 1362 C CA . ALA A 1 174 ? -10.896 -1.818 -23.113 1.00 39.06 174 ALA A CA 1
ATOM 1363 C C . ALA A 1 174 ? -11.816 -1.969 -21.866 1.00 39.06 174 ALA A C 1
ATOM 1365 O O . ALA A 1 174 ? -12.666 -1.123 -21.608 1.00 39.06 174 ALA A O 1
ATOM 1366 N N . HIS A 1 175 ? -11.631 -3.031 -21.078 1.00 38.38 175 HIS A N 1
ATOM 1367 C CA . HIS A 1 175 ? -12.312 -3.376 -19.834 1.00 38.38 175 HIS A CA 1
ATOM 1368 C C . HIS A 1 175 ? -11.843 -2.564 -18.630 1.00 38.38 175 HIS A C 1
ATOM 1370 O O . HIS A 1 175 ? -12.527 -2.536 -17.614 1.00 38.38 175 HIS A O 1
ATOM 1376 N N . ALA A 1 176 ? -10.732 -1.838 -18.739 1.00 42.19 176 ALA A N 1
ATOM 1377 C CA . ALA A 1 176 ? -10.294 -0.964 -17.659 1.00 42.19 176 ALA A CA 1
ATOM 1378 C C . ALA A 1 176 ? -11.224 0.254 -17.434 1.00 42.19 176 ALA A C 1
ATOM 1380 O O . ALA A 1 176 ? -11.011 1.032 -16.511 1.00 42.19 176 ALA A O 1
ATOM 1381 N N . ARG A 1 177 ? -12.253 0.436 -18.280 1.00 38.38 177 ARG A N 1
ATOM 1382 C CA . ARG A 1 177 ? -13.281 1.484 -18.153 1.00 38.38 177 ARG A CA 1
ATOM 1383 C C . ARG A 1 177 ? -14.611 1.002 -17.570 1.00 38.38 177 ARG A C 1
ATOM 1385 O O . ARG A 1 177 ? -15.406 1.842 -17.163 1.00 38.38 177 ARG A O 1
ATOM 1392 N N . GLU A 1 178 ? -14.860 -0.303 -17.490 1.00 37.53 178 GLU A N 1
ATOM 1393 C CA . GLU A 1 178 ? -16.128 -0.844 -16.981 1.00 37.53 178 GLU A CA 1
ATOM 1394 C C . GLU A 1 178 ? -15.910 -1.504 -15.618 1.00 37.53 178 GLU A C 1
ATOM 1396 O O . GLU A 1 178 ? -15.849 -2.721 -15.461 1.00 37.53 178 GLU A O 1
ATOM 1401 N N . TYR A 1 179 ? -15.753 -0.654 -14.605 1.00 47.28 179 TYR A N 1
ATOM 1402 C CA . TYR A 1 179 ? -15.605 -1.068 -13.215 1.00 47.28 179 TYR A CA 1
ATOM 1403 C C . TYR A 1 179 ? -16.933 -1.591 -12.653 1.00 47.28 179 TYR A C 1
ATOM 1405 O O . TYR A 1 179 ? -17.923 -0.862 -12.592 1.00 47.28 179 TYR A O 1
ATOM 1413 N N . LYS A 1 180 ? -16.936 -2.817 -12.120 1.00 37.56 180 LYS A N 1
ATOM 1414 C CA . LYS A 1 180 ? -17.871 -3.202 -11.054 1.00 37.56 180 LYS A CA 1
ATOM 1415 C C . LYS A 1 180 ? -17.102 -3.298 -9.745 1.00 37.56 180 LYS A C 1
ATOM 1417 O O . LYS A 1 180 ? -16.225 -4.143 -9.590 1.00 37.56 180 LYS A O 1
ATOM 1422 N N . GLN A 1 181 ? -17.428 -2.385 -8.834 1.00 48.81 181 GLN A N 1
ATOM 1423 C CA . GLN A 1 181 ? -16.908 -2.341 -7.471 1.00 48.81 181 GLN A CA 1
ATOM 1424 C C . GLN A 1 181 ? -17.144 -3.690 -6.767 1.00 48.81 181 GLN A C 1
ATOM 1426 O O . GLN A 1 181 ? -18.224 -4.272 -6.922 1.00 48.81 18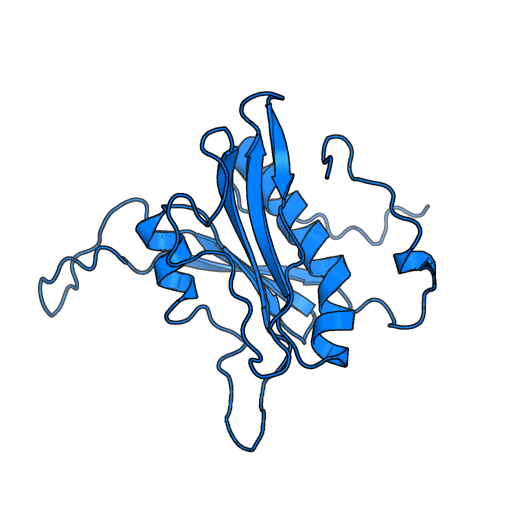1 GLN A O 1
ATOM 1431 N N . PRO A 1 182 ? -16.192 -4.185 -5.956 1.00 44.12 182 PRO A N 1
ATOM 1432 C CA . PRO A 1 182 ? -16.515 -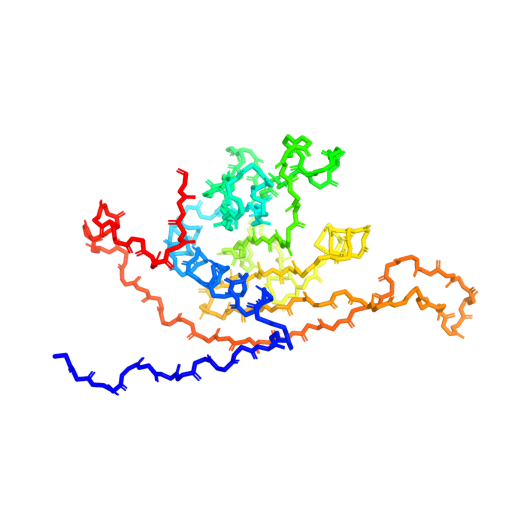5.166 -4.930 1.00 44.12 182 PRO A CA 1
ATOM 1433 C C . PRO A 1 182 ? -17.626 -4.600 -4.036 1.00 44.12 182 PRO A C 1
ATOM 1435 O O . PRO A 1 182 ? -17.612 -3.411 -3.711 1.00 44.12 182 PRO A O 1
ATOM 1438 N N . ALA A 1 183 ? -18.587 -5.429 -3.629 1.00 39.03 183 ALA A N 1
ATOM 1439 C CA . ALA A 1 183 ? -19.650 -4.984 -2.732 1.00 39.03 183 ALA A CA 1
ATOM 1440 C C . ALA A 1 183 ? -19.048 -4.365 -1.451 1.00 39.03 183 ALA A C 1
ATOM 1442 O O . ALA A 1 183 ? -18.313 -5.034 -0.722 1.00 39.03 183 ALA A O 1
ATOM 1443 N N . GLY A 1 184 ? -19.359 -3.090 -1.187 1.00 40.09 184 GLY A N 1
ATOM 1444 C CA . GLY A 1 184 ? -18.898 -2.360 -0.001 1.00 40.09 184 GLY A CA 1
ATOM 1445 C C . GLY A 1 184 ? -17.576 -1.592 -0.142 1.00 40.09 184 GLY A C 1
ATOM 1446 O O . GLY A 1 184 ? -17.001 -1.246 0.892 1.00 40.09 184 GLY A O 1
ATOM 1447 N N . LEU A 1 185 ? -17.096 -1.342 -1.370 1.00 38.78 185 LEU A N 1
ATOM 1448 C CA . LEU A 1 185 ? -16.063 -0.342 -1.675 1.00 38.78 185 LEU A CA 1
ATOM 1449 C C . LEU A 1 185 ? -16.687 0.801 -2.491 1.00 38.78 185 LEU A C 1
ATOM 1451 O O . LEU A 1 185 ? -17.148 0.578 -3.611 1.00 38.78 185 LEU A O 1
ATOM 1455 N N . HIS A 1 186 ? -16.665 2.019 -1.953 1.00 42.69 186 HIS A N 1
ATOM 1456 C CA . HIS A 1 186 ? -17.133 3.227 -2.634 1.00 42.69 186 HIS A CA 1
ATOM 1457 C C . HIS A 1 186 ? -15.969 4.220 -2.746 1.00 42.69 186 HIS A C 1
ATOM 1459 O O . HIS A 1 186 ? -15.244 4.420 -1.774 1.00 42.69 186 HIS A O 1
ATOM 1465 N N . TRP A 1 187 ? -15.760 4.795 -3.932 1.00 49.19 187 TRP A N 1
ATOM 1466 C CA . TRP A 1 187 ? -14.810 5.894 -4.141 1.00 49.19 187 TRP A CA 1
ATOM 1467 C C . TRP A 1 187 ? -15.500 7.198 -3.742 1.00 49.19 187 TRP A C 1
ATOM 1469 O O . TRP A 1 187 ? -16.615 7.434 -4.262 1.00 49.19 187 TRP A O 1
#

Sequence (187 aa):
MSDADAEFHQPKATTKEGARVEAAAIFLLRHIIAWSVKEQKEYGGVIYLDTASGEIRANGPLSATTSANTVYVGQNEVNLGLPATQRPLAWYHTHPLTEMNGWHFEWDKFEGGDYRLSTTRRIPGYVCTMDGWIWRFDPSPEPQADPETGHIDDDGPGSWGKILNVPRAPVDSAHAREYKQPAGLHW

InterPro domains:
  IPR025479 Domain of unknown function DUF4329 [PF14220] (24-140)

Solvent-accessible surface area (backbone atoms only — not comparable to full-atom values): 10885 Å² total; per-residue (Å²): 136,79,93,78,82,69,79,74,74,72,65,89,43,94,42,76,66,46,35,52,51,50,53,49,48,53,54,53,44,71,70,43,43,60,54,20,40,74,70,57,26,13,35,23,25,38,34,24,36,33,67,87,78,73,39,50,31,52,80,51,80,39,62,27,52,98,91,42,52,62,49,81,53,28,81,89,41,72,68,44,69,44,57,93,61,38,45,78,56,30,40,37,36,36,32,33,50,57,61,59,97,92,42,76,46,72,42,90,57,83,56,74,69,54,49,53,49,14,31,76,65,67,23,39,35,36,40,28,29,68,89,25,39,29,34,39,37,42,41,44,96,54,69,37,56,40,90,88,77,68,46,69,39,72,59,22,89,41,49,70,47,82,70,48,77,45,80,79,67,72,91,79,58,82,58,84,74,68,83,77,68,63,93,77,53,58,127

pLDDT: mean 74.34, std 18.13, range [32.44, 95.62]

Foldseek 3Di:
DDPPPCPPQDQPDPDPVSSVVVVVQLVVCLLCQLVCLVVVAKFKEFWKQQQVVRFIETDDRDIDDPVDRDGQHQLVHDQSPDPPSIHTAEMEMEQNDQDDPRDGDPRVDQDDSRLSSCLVRQHKYWYAYNQQWIKIWGFDPDQDQDPVPRDRPSSPPTDMDTRDGDDRDPPPDPCSPVDDDDPRYDD

Mean predicted aligned error: 10.22 Å